Protein AF-A0A0K6H2Y8-F1 (afdb_monomer)

Foldseek 3Di:
DDDDDDDDDDDDDDDDDDDDPVVVCVVVVVVVPPDDDDDPPDPPVDDVVLLVVLLVLLVVVQVVHKAALVVSLVSVVVVVSPPSPDSVSSVVSLVVCDVPLQWHADPVRIIHHDCVSVVVVCQQDLVRLLVLLLVVLVCVQVDDVVVCVVVVVVNVNSLVNLVPDPDPSSVVSVVDDDDDPDDDDDAPDDPPVVVVVLVVQQVVQHWDWDQDDPDDPRGTDIAIWGFNDWDFDDDPDRDIDTDTDHDD

Secondary structure (DSSP, 8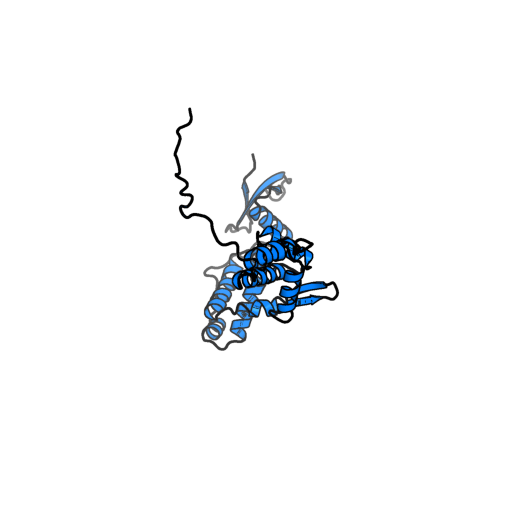-state):
--------------------HHHHHHHHHHTT--S------------HHHHHHHHHHHHHHHHTS-EEHHHHHHHHHTTT-TTTT-HHHHHHHHHHHTTSTTEEE-TTSEEEE-HHHHHHTT---HHHHHHHHHHHHHHHHHS-HHHHGGGHHHHHHHHHHHHH--SHHHHHHHHPPP--SS-PPPPP---HHHHHHHHHHHHHT-EEEEEE-SSTTSPPEEEEEEEEEEEE---SS--EEEEEEE--

Sequence (248 aa):
MQTLVRTRVCTPLYPPSLQSKRLRRIINAEQKQGRGEGIPTNNQKGSSKEGAIRLLLHLQALYQGPKTISQLMESLDGQGTVSSKVRRSVQRDMAALEGYFGVYRDDNNVWHIDRSDFDKLFDIEDSVALALLVAEKQLAHITPSHILDPLDGLFKRAKAKLNNSDTAAANWSKRVRVAPASHHLKPPKIDKRIYKRLINAALNQEAIKVSYHSHQGDPAQQLTVTALSIFYRISRIRRASIFCSMLR

Mean predicted aligned error: 16.76 Å

Solvent-accessible surface area (backbone atoms only — not comparable to full-atom values): 15603 Å² total; per-residue (Å²): 135,88,83,86,81,87,77,83,80,86,77,85,91,81,86,92,86,79,89,55,78,66,60,60,51,53,58,56,55,64,66,71,74,76,79,85,79,75,82,81,77,74,82,68,73,67,53,71,64,58,55,51,51,51,54,51,51,50,53,57,53,30,72,78,39,70,40,37,70,69,57,50,45,55,62,37,61,78,68,70,51,90,77,58,87,43,69,69,56,56,51,52,51,50,63,69,38,48,80,42,63,41,25,44,73,48,95,85,61,34,36,40,52,42,61,74,50,39,49,59,76,65,69,66,57,63,70,52,22,44,51,46,56,53,45,52,63,54,44,66,74,78,46,65,66,80,77,47,57,82,48,46,67,59,49,53,48,26,50,51,52,40,70,76,40,92,43,74,50,31,55,44,60,75,73,54,79,92,71,77,97,61,89,77,77,80,76,74,94,66,61,67,69,59,53,52,51,50,51,50,28,22,76,69,62,34,74,44,82,43,76,46,55,90,48,97,88,50,77,68,44,81,45,65,31,31,37,62,51,78,52,79,58,95,52,103,59,90,48,80,49,74,48,58,56,71,74,126

Nearest PDB structures (foldseek):
  7tb6-assembly1_A-2  TM=2.886E-01  e=7.862E-04  Stenotrophomonas maltophilia
  2zj5-assembly1_A  TM=4.224E-01  e=1.396E-01  Pyrococcus furiosus
  2zj2-assembly1_A  TM=4.229E-01  e=1.762E-01  Pyrococcus furiosus
  5x12-assembly1_A-2  TM=3.487E-01  e=2.223E-01  Bacillus spizizenii str. W23
  5x13-assembly1_A  TM=3.666E-01  e=4.470E-01  Bacillus spizizenii str. W23

pLDDT: mean 72.05, std 19.21, range [27.59, 92.12]

Organism: NCBI:txid1381080

Structure (mmCIF, N/CA/C/O backbone):
data_AF-A0A0K6H2Y8-F1
#
_entry.id   AF-A0A0K6H2Y8-F1
#
loop_
_atom_site.group_PDB
_atom_site.id
_atom_site.type_symbol
_atom_site.label_atom_id
_atom_site.label_alt_id
_atom_site.label_comp_id
_atom_site.label_asym_id
_atom_site.label_entity_id
_atom_site.label_seq_id
_atom_site.pdbx_PDB_ins_code
_atom_site.Cartn_x
_atom_site.Cartn_y
_atom_site.Cartn_z
_atom_site.occupancy
_atom_site.B_iso_or_equiv
_atom_site.auth_seq_id
_atom_site.auth_comp_id
_atom_site.auth_asym_id
_atom_site.auth_atom_id
_atom_site.pdbx_PDB_model_num
ATOM 1 N N . MET A 1 1 ? 64.938 -11.925 18.297 1.00 40.16 1 MET A N 1
ATOM 2 C CA . MET A 1 1 ? 65.818 -12.904 17.624 1.00 40.16 1 MET A CA 1
ATOM 3 C C . MET A 1 1 ? 65.000 -13.626 16.569 1.00 40.16 1 MET A C 1
ATOM 5 O O . MET A 1 1 ? 63.944 -14.147 16.892 1.00 40.16 1 MET A O 1
ATOM 9 N N . GLN A 1 2 ? 65.434 -13.528 15.314 1.00 34.31 2 GLN A N 1
ATOM 10 C CA . GLN A 1 2 ? 64.777 -14.078 14.128 1.00 34.31 2 GLN A CA 1
ATOM 11 C C . GLN A 1 2 ? 64.977 -15.597 14.070 1.00 34.31 2 GLN A C 1
ATOM 13 O O . GLN A 1 2 ? 66.095 -16.067 14.271 1.00 34.31 2 GLN A O 1
ATOM 18 N N . THR A 1 3 ? 63.929 -16.351 13.740 1.00 33.97 3 THR A N 1
ATOM 19 C CA . THR A 1 3 ? 64.055 -17.770 13.391 1.00 33.97 3 THR A CA 1
ATOM 20 C C . THR A 1 3 ? 63.800 -17.928 11.897 1.00 33.97 3 THR A C 1
ATOM 22 O O . THR A 1 3 ? 62.704 -17.694 11.395 1.00 33.97 3 THR A O 1
ATOM 25 N N . LEU A 1 4 ? 64.887 -18.260 11.202 1.00 33.88 4 LEU A N 1
ATOM 26 C CA . LEU A 1 4 ? 65.010 -18.530 9.775 1.00 33.88 4 LEU A CA 1
ATOM 27 C C . LEU A 1 4 ? 64.155 -19.740 9.361 1.00 33.88 4 LEU A C 1
ATOM 29 O O . LEU A 1 4 ? 64.342 -20.829 9.900 1.00 33.88 4 LEU A O 1
ATOM 33 N N . VAL A 1 5 ? 63.341 -19.600 8.312 1.00 32.34 5 VAL A N 1
ATOM 34 C CA . VAL A 1 5 ? 62.891 -20.743 7.502 1.00 32.34 5 VAL A CA 1
ATOM 35 C C . VAL A 1 5 ? 63.439 -20.563 6.090 1.00 32.34 5 VAL A C 1
ATOM 37 O O . VAL A 1 5 ? 63.029 -19.686 5.335 1.00 32.34 5 VAL A O 1
ATOM 40 N N . ARG A 1 6 ? 64.440 -21.390 5.777 1.00 32.62 6 ARG A N 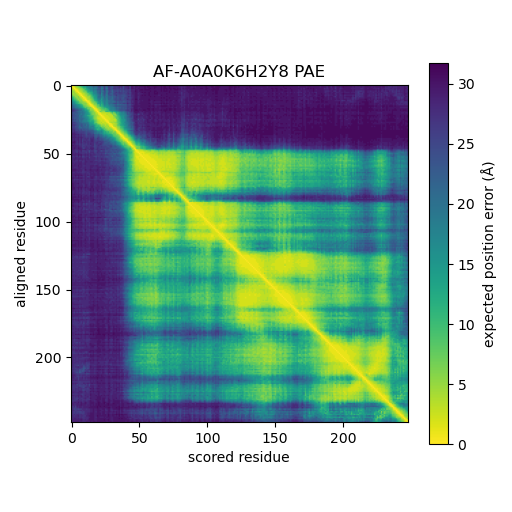1
ATOM 41 C CA . ARG A 1 6 ? 65.110 -21.526 4.478 1.00 32.62 6 ARG A CA 1
ATOM 42 C C . ARG A 1 6 ? 64.139 -22.124 3.458 1.00 32.62 6 ARG A C 1
ATOM 44 O O . ARG A 1 6 ? 63.865 -23.320 3.509 1.00 32.62 6 ARG A O 1
ATOM 51 N N . THR A 1 7 ? 63.710 -21.344 2.475 1.00 32.34 7 THR A N 1
ATOM 52 C CA . THR A 1 7 ? 63.206 -21.882 1.207 1.00 32.34 7 THR A CA 1
ATOM 53 C C . THR A 1 7 ? 64.387 -22.090 0.259 1.00 32.34 7 THR A C 1
ATOM 55 O O . THR A 1 7 ? 65.107 -21.157 -0.093 1.00 32.34 7 THR A O 1
ATOM 58 N N . ARG A 1 8 ? 64.641 -23.349 -0.120 1.00 29.83 8 ARG A N 1
ATOM 59 C CA . ARG A 1 8 ? 65.606 -23.680 -1.175 1.00 29.83 8 ARG A CA 1
ATOM 60 C C . ARG A 1 8 ? 65.012 -23.242 -2.509 1.00 29.83 8 ARG A C 1
ATOM 62 O O . ARG A 1 8 ? 64.050 -23.834 -2.984 1.00 29.83 8 ARG A O 1
ATOM 69 N N . VAL A 1 9 ? 65.602 -22.214 -3.103 1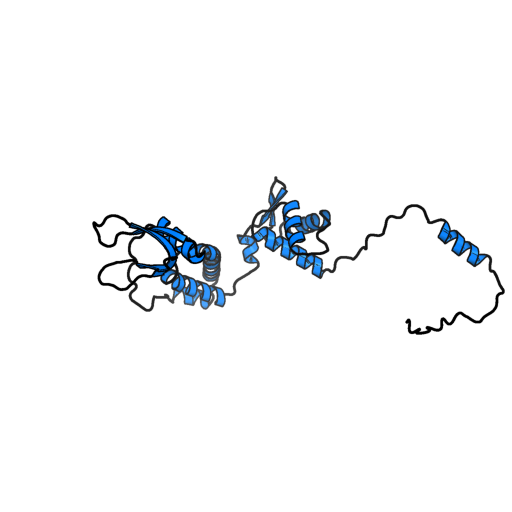.00 33.34 9 VAL A N 1
ATOM 70 C CA . VAL A 1 9 ? 65.418 -21.896 -4.517 1.00 33.34 9 VAL A CA 1
ATOM 71 C C . VAL A 1 9 ? 66.208 -22.935 -5.309 1.00 33.34 9 VAL A C 1
ATOM 73 O O . VAL A 1 9 ? 67.434 -22.967 -5.247 1.00 33.34 9 VAL A O 1
ATOM 76 N N . CYS A 1 10 ? 65.510 -23.815 -6.020 1.00 27.59 10 CYS A N 1
ATOM 77 C CA . CYS A 1 10 ? 66.122 -24.632 -7.059 1.00 27.59 10 CYS A CA 1
ATOM 78 C C . CYS A 1 10 ? 66.230 -23.778 -8.326 1.00 27.59 10 CYS A C 1
ATOM 80 O O . CYS A 1 10 ? 65.245 -23.587 -9.035 1.00 27.59 10 CYS A O 1
ATOM 82 N N . THR A 1 11 ? 67.419 -23.248 -8.599 1.00 37.72 11 THR A N 1
ATOM 83 C CA . THR A 1 11 ? 67.808 -22.744 -9.924 1.00 37.72 11 THR A CA 1
ATOM 84 C C . THR A 1 11 ? 68.576 -23.823 -10.704 1.00 37.72 11 THR A C 1
ATOM 86 O O . THR A 1 11 ? 69.076 -24.779 -10.109 1.00 37.72 11 THR A O 1
ATOM 89 N N . PRO A 1 12 ? 68.583 -23.739 -12.046 1.00 37.72 12 PRO A N 1
ATOM 90 C CA . PRO A 1 12 ? 68.568 -24.897 -12.934 1.00 37.72 12 PRO A CA 1
ATOM 91 C C . PRO A 1 12 ? 69.970 -25.393 -13.305 1.00 37.72 12 PRO A C 1
ATOM 93 O O . PRO A 1 12 ? 70.931 -24.629 -13.347 1.00 37.72 12 PRO A O 1
ATOM 96 N N . LEU A 1 13 ? 70.056 -26.675 -13.659 1.00 36.91 13 LEU A N 1
ATOM 97 C CA . LEU A 1 13 ? 71.243 -27.308 -14.231 1.00 36.91 13 LEU A CA 1
ATOM 98 C C . LEU A 1 13 ? 70.971 -27.672 -15.699 1.00 36.91 13 LEU A C 1
ATOM 100 O O . LEU A 1 13 ? 70.379 -28.712 -15.964 1.00 36.91 13 LEU A O 1
ATOM 104 N N . TYR A 1 14 ? 71.409 -26.830 -16.643 1.00 33.06 14 TYR A N 1
ATOM 105 C CA . TYR A 1 14 ? 71.989 -27.277 -17.924 1.00 33.06 14 TYR A CA 1
ATOM 106 C C . TYR A 1 14 ? 72.789 -26.135 -18.606 1.00 33.06 14 TYR A C 1
ATOM 108 O O . TYR A 1 14 ? 72.451 -24.965 -18.404 1.00 33.06 14 TYR A O 1
ATOM 116 N N . PRO A 1 15 ? 73.870 -26.439 -19.360 1.00 35.62 15 PRO A N 1
ATOM 117 C CA . PRO A 1 15 ? 74.901 -25.501 -19.791 1.00 35.62 15 PRO A CA 1
ATOM 118 C C . PRO A 1 15 ? 74.569 -24.769 -21.110 1.00 35.62 15 PRO A C 1
ATOM 120 O O . PRO A 1 15 ? 73.593 -25.096 -21.789 1.00 35.62 15 PRO A O 1
ATOM 123 N N . PRO A 1 16 ? 75.378 -23.759 -21.494 1.00 47.00 16 PRO A N 1
ATOM 124 C CA . PRO A 1 16 ? 75.062 -22.835 -22.570 1.00 47.00 16 PRO A CA 1
ATOM 125 C C . PRO A 1 16 ? 75.703 -23.278 -23.889 1.00 47.00 16 PRO A C 1
ATOM 127 O O . PRO A 1 16 ? 76.922 -23.335 -23.997 1.00 47.00 16 PRO A O 1
ATOM 130 N N . SER A 1 17 ? 74.911 -23.524 -24.932 1.00 46.16 17 SER A N 1
ATOM 131 C CA . SER A 1 17 ? 75.350 -23.292 -26.319 1.00 46.16 17 SER A CA 1
ATOM 132 C C . SER A 1 17 ? 74.216 -23.513 -27.317 1.00 46.16 17 SER A C 1
ATOM 134 O O . SER A 1 17 ? 73.768 -24.628 -27.530 1.00 46.16 17 SER A O 1
ATOM 136 N N . LEU A 1 18 ? 73.766 -22.407 -27.918 1.00 37.59 18 LEU A N 1
ATOM 137 C CA . LEU A 1 18 ? 73.370 -22.219 -29.325 1.00 37.59 18 LEU A CA 1
ATOM 138 C C . LEU A 1 18 ? 72.410 -21.031 -29.399 1.00 37.59 18 LEU A C 1
ATOM 140 O O . LEU A 1 18 ? 71.186 -21.143 -29.402 1.00 37.59 18 LEU A O 1
ATOM 144 N N . GLN A 1 19 ? 73.018 -19.843 -29.440 1.00 50.62 19 GLN A N 1
ATOM 145 C CA . GLN A 1 19 ? 72.337 -18.590 -29.729 1.00 50.62 19 GLN A CA 1
ATOM 146 C C . GLN A 1 19 ? 71.792 -18.627 -31.161 1.00 50.62 19 GLN A C 1
ATOM 148 O O . GLN A 1 19 ? 72.497 -18.306 -32.118 1.00 50.62 19 GLN A O 1
ATOM 153 N N . SER A 1 20 ? 70.520 -18.979 -31.329 1.00 47.16 20 SER A N 1
ATOM 154 C CA . SER A 1 20 ? 69.848 -18.740 -32.601 1.00 47.16 20 SER A CA 1
ATOM 155 C C . SER A 1 20 ? 69.495 -17.250 -32.707 1.00 47.16 20 SER A C 1
ATOM 157 O O . SER A 1 20 ? 68.858 -16.662 -31.830 1.00 47.16 20 SER A O 1
ATOM 159 N N . LYS A 1 21 ? 69.878 -16.619 -33.826 1.00 51.25 21 LYS A N 1
ATOM 160 C CA . LYS A 1 21 ? 69.519 -15.232 -34.206 1.00 51.25 21 LYS A CA 1
ATOM 161 C C . LYS A 1 21 ? 67.998 -14.964 -34.180 1.00 51.25 21 LYS A C 1
ATOM 163 O O . LYS A 1 21 ? 67.574 -13.813 -34.251 1.00 51.25 21 LYS A O 1
ATOM 168 N N . ARG A 1 22 ? 67.184 -16.018 -34.054 1.00 43.75 22 ARG A N 1
ATOM 169 C CA . ARG A 1 22 ? 65.721 -15.999 -33.978 1.00 43.75 22 ARG A CA 1
ATOM 170 C C . ARG A 1 22 ? 65.204 -15.487 -32.625 1.00 43.75 22 ARG A C 1
ATOM 172 O O . ARG A 1 22 ? 64.253 -14.718 -32.622 1.0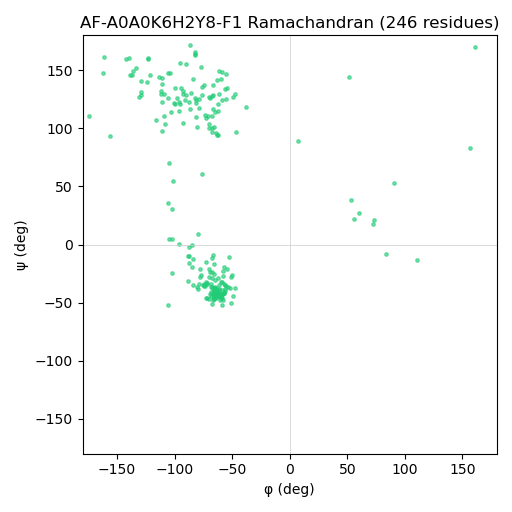0 43.75 22 ARG A O 1
ATOM 179 N N . LEU A 1 23 ? 65.876 -15.793 -31.509 1.00 45.91 23 LEU A N 1
ATOM 180 C CA . LEU A 1 23 ? 65.465 -15.339 -30.168 1.00 45.91 23 LEU A CA 1
ATOM 181 C C . LEU A 1 23 ? 65.754 -13.850 -29.910 1.00 45.91 23 LEU A C 1
ATOM 183 O O . LEU A 1 23 ? 64.948 -13.168 -29.285 1.00 45.91 23 LEU A O 1
ATOM 187 N N . ARG A 1 24 ? 66.842 -13.297 -30.469 1.00 47.75 24 ARG A N 1
ATOM 188 C CA . ARG A 1 24 ? 67.136 -11.851 -30.359 1.00 47.75 24 ARG A CA 1
ATOM 189 C C . ARG A 1 24 ? 66.128 -10.981 -31.116 1.00 47.75 24 ARG A C 1
ATOM 191 O O . ARG A 1 24 ? 65.891 -9.849 -30.716 1.00 47.75 24 ARG A O 1
ATOM 198 N N . ARG A 1 25 ? 65.519 -11.496 -32.192 1.00 51.56 25 ARG A N 1
ATOM 199 C CA . ARG A 1 25 ? 64.445 -10.786 -32.909 1.00 51.56 25 ARG A CA 1
ATOM 200 C C . ARG A 1 25 ? 63.142 -10.757 -32.117 1.00 51.56 25 ARG A C 1
ATOM 202 O O . ARG A 1 25 ? 62.451 -9.755 -32.197 1.00 51.56 25 ARG A O 1
ATOM 209 N N . ILE A 1 26 ? 62.845 -11.802 -31.344 1.00 52.34 26 ILE A N 1
ATOM 210 C CA . ILE A 1 26 ? 61.638 -11.868 -30.508 1.00 52.34 26 ILE A CA 1
ATOM 211 C C . ILE A 1 26 ? 61.759 -10.878 -29.338 1.00 52.34 26 ILE A C 1
ATOM 213 O O . ILE A 1 26 ? 60.893 -10.029 -29.176 1.00 52.34 26 ILE A O 1
ATOM 217 N N . ILE A 1 27 ? 62.903 -10.858 -28.644 1.00 44.69 27 ILE A N 1
ATOM 218 C CA . ILE A 1 27 ? 63.150 -9.926 -27.525 1.00 44.69 27 ILE A CA 1
ATOM 219 C C . ILE A 1 27 ? 63.215 -8.458 -28.001 1.00 44.69 27 ILE A C 1
ATOM 221 O O . ILE A 1 27 ? 62.688 -7.559 -27.347 1.00 44.69 27 ILE A O 1
ATOM 225 N N . ASN A 1 28 ? 63.814 -8.189 -29.169 1.00 44.53 28 ASN A N 1
ATOM 226 C CA . ASN A 1 28 ? 63.880 -6.828 -29.719 1.00 44.53 28 ASN A CA 1
ATOM 227 C C . ASN A 1 28 ? 62.565 -6.368 -30.378 1.00 44.53 28 ASN A C 1
ATOM 229 O O . ASN A 1 28 ? 62.360 -5.162 -30.520 1.00 44.53 28 ASN A O 1
ATOM 233 N N . ALA A 1 29 ? 61.684 -7.294 -30.780 1.00 47.19 29 ALA A N 1
ATOM 234 C CA . ALA A 1 29 ? 60.326 -6.970 -31.217 1.00 47.19 29 ALA A CA 1
ATOM 235 C C . ALA A 1 29 ? 59.430 -6.615 -30.019 1.00 47.19 29 ALA A C 1
ATOM 237 O O . ALA A 1 29 ? 58.651 -5.672 -30.114 1.00 47.19 29 ALA A O 1
ATOM 238 N N . GLU A 1 30 ? 59.616 -7.273 -28.869 1.00 39.75 30 GLU A N 1
ATOM 239 C CA . GLU A 1 30 ? 58.884 -6.961 -27.631 1.00 39.75 30 GLU A CA 1
ATOM 240 C C . GLU A 1 30 ? 59.284 -5.609 -27.006 1.00 39.75 30 GLU A C 1
ATOM 242 O O . GLU A 1 30 ? 58.459 -4.946 -26.386 1.00 39.75 30 GLU A O 1
ATOM 247 N N . GLN A 1 31 ? 60.514 -5.128 -27.218 1.00 42.69 31 GLN A N 1
ATOM 248 C CA . GLN A 1 31 ? 60.990 -3.848 -26.659 1.00 42.69 31 GLN A CA 1
ATOM 249 C C . GLN A 1 31 ? 60.613 -2.602 -27.490 1.00 42.69 31 GLN A C 1
ATOM 251 O O . GLN A 1 31 ? 60.745 -1.480 -27.003 1.00 42.69 31 GLN A O 1
ATOM 256 N N . LYS A 1 32 ? 60.125 -2.754 -28.733 1.00 43.38 32 LYS A N 1
ATOM 257 C CA . LYS A 1 32 ? 59.715 -1.617 -29.590 1.00 43.38 32 LYS A CA 1
ATOM 258 C C . LYS A 1 32 ? 58.216 -1.302 -29.561 1.00 43.38 32 LYS A C 1
ATOM 260 O O . LYS A 1 32 ? 57.800 -0.332 -30.188 1.00 43.38 32 LYS A O 1
ATOM 265 N N . GLN A 1 33 ? 57.436 -2.050 -28.783 1.00 39.94 33 GLN A N 1
ATOM 266 C CA . GLN A 1 33 ? 56.008 -1.808 -28.552 1.00 39.94 33 GLN A CA 1
ATOM 267 C C . GLN A 1 33 ? 55.754 -1.154 -27.181 1.00 39.94 33 GLN A C 1
ATOM 269 O O . GLN A 1 33 ? 54.727 -1.351 -26.548 1.00 39.94 33 GLN A O 1
ATOM 274 N N . GLY A 1 34 ? 56.717 -0.358 -26.706 1.00 39.34 34 GLY A N 1
ATOM 275 C CA . GLY A 1 34 ? 56.604 0.490 -25.523 1.00 39.34 34 GLY A CA 1
ATOM 276 C C . GLY A 1 34 ? 56.442 1.960 -25.904 1.00 39.34 34 GLY A C 1
ATOM 277 O O . GLY A 1 34 ? 57.363 2.751 -25.705 1.00 39.34 34 GLY A O 1
ATOM 278 N N . ARG A 1 35 ? 55.292 2.347 -26.470 1.00 34.81 35 ARG A N 1
ATOM 279 C CA . ARG A 1 35 ? 54.863 3.756 -26.474 1.00 34.81 35 ARG A CA 1
ATOM 280 C C . ARG A 1 35 ? 53.345 3.880 -26.628 1.00 34.81 35 ARG A C 1
ATOM 282 O O . ARG A 1 35 ? 52.828 3.939 -27.734 1.00 34.81 35 ARG A O 1
ATOM 289 N N . GLY A 1 36 ? 52.671 3.968 -25.481 1.00 40.78 36 GLY A N 1
ATOM 290 C CA . GLY A 1 36 ? 51.330 4.542 -25.365 1.00 40.78 36 GLY A CA 1
ATOM 291 C C . GLY A 1 36 ? 50.152 3.585 -25.532 1.00 40.78 36 GLY A C 1
ATOM 292 O O . GLY A 1 36 ? 49.247 3.897 -26.295 1.00 40.78 36 GLY A O 1
ATOM 293 N N . GLU A 1 37 ? 50.103 2.480 -24.787 1.00 34.38 37 GLU A N 1
ATOM 294 C CA . GLU A 1 37 ? 48.827 1.806 -24.524 1.00 34.38 37 GLU A CA 1
ATOM 295 C C . GLU A 1 37 ? 48.378 2.143 -23.104 1.00 34.38 37 GLU A C 1
ATOM 297 O O . GLU A 1 37 ? 49.048 1.832 -22.117 1.00 34.38 37 GLU A O 1
ATOM 302 N N . GLY A 1 38 ? 47.262 2.870 -23.016 1.00 33.81 38 GLY A N 1
ATOM 303 C CA . GLY A 1 38 ? 46.569 3.105 -21.762 1.00 33.81 38 GLY A CA 1
ATOM 304 C C . GLY A 1 38 ? 46.235 1.777 -21.092 1.00 33.81 38 GLY A C 1
ATOM 305 O O . GLY A 1 38 ? 45.971 0.781 -21.760 1.00 33.81 38 GLY A O 1
ATOM 306 N N . ILE A 1 39 ? 46.261 1.789 -19.761 1.00 32.59 39 ILE A N 1
ATOM 307 C CA . ILE A 1 39 ? 45.821 0.695 -18.893 1.00 32.59 39 ILE A CA 1
ATOM 308 C C . ILE A 1 39 ? 44.571 0.053 -19.515 1.00 32.59 39 ILE A C 1
ATOM 310 O O . ILE A 1 39 ? 43.566 0.760 -19.656 1.00 32.59 39 ILE A O 1
ATOM 314 N N . PRO A 1 40 ? 44.578 -1.242 -19.885 1.00 32.34 40 PRO A N 1
ATOM 315 C CA . PRO A 1 40 ? 43.346 -1.902 -20.256 1.00 32.34 40 PRO A CA 1
ATOM 316 C C . PRO A 1 40 ? 42.533 -1.981 -18.969 1.00 32.34 40 PRO A C 1
ATOM 318 O O . PRO A 1 40 ? 42.790 -2.802 -18.087 1.00 32.34 40 PRO A O 1
ATOM 321 N N . THR A 1 41 ? 41.580 -1.065 -18.818 1.00 38.38 41 THR A N 1
ATOM 322 C CA . THR A 1 41 ? 40.545 -1.172 -17.806 1.00 38.38 41 THR A CA 1
ATOM 323 C C . THR A 1 41 ? 39.752 -2.417 -18.150 1.00 38.38 41 THR A C 1
ATOM 325 O O . THR A 1 41 ? 38.896 -2.419 -19.026 1.00 38.38 41 THR A O 1
ATOM 328 N N . ASN A 1 42 ? 40.162 -3.507 -17.504 1.00 41.22 42 ASN A N 1
ATOM 329 C CA . ASN A 1 42 ? 39.405 -4.700 -17.194 1.00 41.22 42 ASN A CA 1
ATOM 330 C C . ASN A 1 42 ? 38.015 -4.701 -17.845 1.00 41.22 42 ASN A C 1
ATOM 332 O O . ASN A 1 42 ? 37.040 -4.228 -17.260 1.00 41.22 42 ASN A O 1
ATOM 336 N N . ASN A 1 43 ? 37.936 -5.225 -19.069 1.00 45.94 43 ASN A N 1
ATOM 337 C CA . ASN A 1 43 ? 36.672 -5.502 -19.735 1.00 45.94 43 ASN A CA 1
ATOM 338 C C . ASN A 1 43 ? 36.091 -6.777 -19.104 1.00 45.94 43 ASN A C 1
ATOM 340 O O . ASN A 1 43 ? 35.929 -7.811 -19.751 1.00 45.94 43 ASN A O 1
ATOM 344 N N . GLN A 1 44 ? 35.833 -6.717 -17.794 1.00 50.78 44 GLN A N 1
ATOM 345 C CA . GLN A 1 44 ? 34.901 -7.605 -17.132 1.00 50.78 44 GLN A CA 1
ATOM 346 C C . GLN A 1 44 ? 33.561 -7.310 -17.785 1.00 50.78 44 GLN A C 1
ATOM 348 O O . GLN A 1 44 ? 32.871 -6.351 -17.448 1.00 50.78 44 GLN A O 1
ATOM 353 N N . LYS A 1 45 ? 33.247 -8.116 -18.798 1.00 49.31 45 LYS A N 1
ATOM 354 C CA . LYS A 1 45 ? 31.911 -8.311 -19.339 1.00 49.31 45 LYS A CA 1
ATOM 355 C C . LYS A 1 45 ? 31.016 -8.518 -18.119 1.00 49.31 45 LYS A C 1
ATOM 357 O O . LYS A 1 45 ? 31.051 -9.598 -17.533 1.00 49.31 45 LYS A O 1
ATOM 362 N N . GLY A 1 46 ? 30.367 -7.437 -17.670 1.00 52.72 46 GLY A N 1
ATOM 363 C CA . GLY A 1 46 ? 29.666 -7.390 -16.391 1.00 52.72 46 GLY A CA 1
ATOM 364 C C . GLY A 1 46 ? 28.803 -8.629 -16.277 1.00 52.72 46 GLY A C 1
ATOM 365 O O . GLY A 1 46 ? 28.121 -8.987 -17.244 1.00 52.72 46 GLY A O 1
ATOM 366 N N . SER A 1 47 ? 28.921 -9.337 -15.156 1.00 61.12 47 SER A N 1
ATOM 367 C CA . SER A 1 47 ? 28.175 -10.571 -14.950 1.00 61.12 47 SER A CA 1
ATOM 368 C C . SER A 1 47 ? 26.716 -10.278 -15.287 1.00 61.12 47 SER A C 1
ATOM 370 O O . SER A 1 47 ? 26.159 -9.303 -14.788 1.00 61.12 47 SER A O 1
ATOM 372 N N . SER A 1 48 ? 26.085 -11.061 -16.171 1.00 71.88 48 SER A N 1
ATOM 373 C CA . SER A 1 48 ? 24.694 -10.806 -16.597 1.00 71.88 48 SER A CA 1
ATOM 374 C C . SER A 1 48 ? 23.752 -10.620 -15.396 1.00 71.88 48 SER A C 1
ATOM 376 O O . SER A 1 48 ? 22.793 -9.854 -15.468 1.00 71.88 48 SER A O 1
ATOM 378 N N . LYS A 1 49 ? 24.100 -11.248 -14.266 1.00 79.56 49 LYS A N 1
ATOM 379 C CA . LYS A 1 49 ? 23.453 -11.108 -12.960 1.00 79.56 49 LYS A CA 1
ATOM 380 C C . LYS A 1 49 ? 23.575 -9.692 -12.381 1.00 79.56 49 LYS A C 1
ATOM 382 O O . LYS A 1 49 ? 22.581 -9.140 -11.934 1.00 79.56 49 LYS A O 1
ATOM 387 N N . GLU A 1 50 ? 24.757 -9.080 -12.427 1.00 79.81 50 GLU A N 1
ATOM 388 C CA . GLU A 1 50 ? 24.998 -7.707 -11.950 1.00 79.81 50 GLU A CA 1
ATOM 389 C C . GLU A 1 50 ? 24.237 -6.676 -12.787 1.00 79.81 50 GLU A C 1
ATOM 391 O O . GLU A 1 50 ? 23.681 -5.728 -12.238 1.00 79.81 50 GLU A O 1
ATOM 396 N N . GLY A 1 51 ? 24.157 -6.884 -14.107 1.00 83.25 51 GLY A N 1
ATOM 397 C CA . GLY A 1 51 ? 23.345 -6.045 -14.991 1.00 83.25 51 GLY A CA 1
ATOM 398 C C . GLY A 1 51 ? 21.854 -6.114 -14.649 1.00 83.25 51 GLY A C 1
ATOM 399 O O . GLY A 1 51 ? 21.199 -5.081 -14.544 1.00 83.25 51 GLY A O 1
ATOM 400 N N . ALA A 1 52 ? 21.330 -7.320 -14.405 1.00 84.25 52 ALA A N 1
ATOM 401 C CA . ALA A 1 52 ? 19.937 -7.516 -14.005 1.00 84.25 52 ALA A CA 1
ATOM 402 C C . ALA A 1 52 ? 19.627 -6.899 -12.630 1.00 84.25 52 ALA A C 1
ATOM 404 O O . ALA A 1 52 ? 18.617 -6.214 -12.481 1.00 84.25 52 ALA A O 1
ATOM 405 N N . ILE A 1 53 ? 20.516 -7.081 -11.647 1.00 85.88 53 ILE A N 1
ATOM 406 C CA . ILE A 1 53 ? 20.388 -6.450 -10.324 1.00 85.88 53 ILE A CA 1
ATOM 407 C C . ILE A 1 53 ? 20.346 -4.932 -10.482 1.00 85.88 53 ILE A C 1
ATOM 409 O O . ILE A 1 53 ? 19.465 -4.279 -9.933 1.00 85.88 53 ILE A O 1
ATOM 413 N N . ARG A 1 54 ? 21.242 -4.369 -11.296 1.00 86.44 54 ARG A N 1
ATOM 414 C CA . ARG A 1 54 ? 21.280 -2.931 -11.549 1.00 86.44 54 ARG A CA 1
ATOM 415 C C . ARG A 1 54 ? 19.975 -2.429 -12.172 1.00 86.44 54 ARG A C 1
ATOM 417 O O . ARG A 1 54 ? 19.449 -1.421 -11.716 1.00 86.44 54 ARG A O 1
ATOM 424 N N . LEU A 1 55 ? 19.414 -3.125 -13.161 1.00 87.69 55 LEU A N 1
ATOM 425 C CA . LEU A 1 55 ? 18.110 -2.775 -13.747 1.00 87.69 55 LEU A CA 1
ATOM 426 C C . LEU A 1 55 ? 16.981 -2.795 -12.705 1.00 87.69 55 LEU A C 1
ATOM 428 O O . LEU A 1 55 ? 16.185 -1.859 -12.648 1.00 87.69 55 LEU A O 1
ATOM 432 N N . LEU A 1 56 ? 16.948 -3.815 -11.844 1.00 87.44 56 LEU A N 1
ATOM 433 C CA . LEU A 1 56 ? 15.949 -3.927 -10.780 1.00 87.44 56 LEU A CA 1
ATOM 434 C C . LEU A 1 56 ? 16.067 -2.786 -9.758 1.00 87.44 56 LEU A C 1
ATOM 436 O O . LEU A 1 56 ? 15.0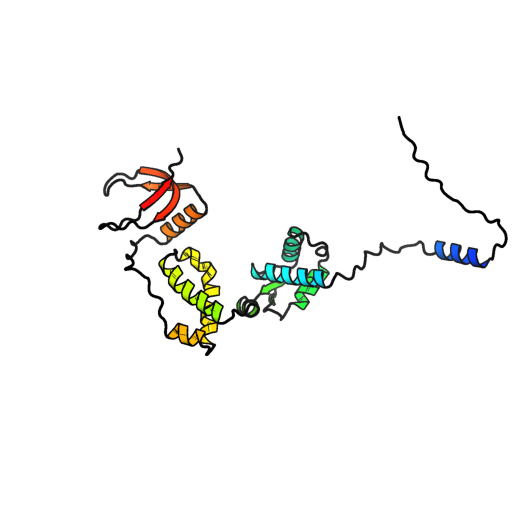53 -2.221 -9.351 1.00 87.44 56 LEU A O 1
ATOM 440 N N . LEU A 1 57 ? 17.292 -2.390 -9.402 1.00 88.44 57 LEU A N 1
ATOM 441 C CA . LEU A 1 57 ? 17.534 -1.249 -8.517 1.00 88.44 57 LEU A CA 1
ATOM 442 C C . LEU A 1 57 ? 17.058 0.073 -9.129 1.00 88.44 57 LEU A C 1
ATOM 444 O O . LEU A 1 57 ? 16.474 0.896 -8.425 1.00 88.44 57 LEU A O 1
ATOM 448 N N . HIS A 1 58 ? 17.246 0.276 -10.435 1.00 88.56 58 HIS A N 1
ATOM 449 C CA . HIS A 1 58 ? 16.704 1.458 -11.102 1.00 88.56 58 HIS A CA 1
ATOM 450 C C . HIS A 1 58 ? 15.174 1.476 -11.087 1.00 88.56 58 HIS A C 1
ATOM 452 O O . HIS A 1 58 ? 14.590 2.512 -10.778 1.00 88.56 58 HIS A O 1
ATOM 458 N N . LEU A 1 59 ? 14.522 0.341 -11.363 1.00 88.75 59 LEU A N 1
ATOM 459 C CA . LEU A 1 59 ? 13.062 0.233 -11.280 1.00 88.75 59 LEU A CA 1
ATOM 460 C C . LEU A 1 59 ? 12.559 0.545 -9.864 1.00 88.75 59 LEU A C 1
ATOM 462 O O . LEU A 1 59 ? 11.626 1.329 -9.701 1.00 88.75 59 LEU A O 1
ATOM 466 N N . GLN A 1 60 ? 13.221 0.018 -8.829 1.00 86.75 60 GLN A N 1
ATOM 467 C CA . GLN A 1 60 ? 12.897 0.340 -7.437 1.00 86.75 60 GLN A CA 1
ATOM 468 C C . GLN A 1 60 ? 13.079 1.837 -7.134 1.00 86.75 60 GLN A C 1
ATOM 470 O O . GLN A 1 60 ? 12.241 2.441 -6.461 1.00 86.75 60 GLN A O 1
ATOM 475 N N . ALA A 1 61 ? 14.156 2.450 -7.630 1.00 88.19 61 ALA A N 1
ATOM 476 C CA . ALA A 1 61 ? 14.426 3.869 -7.434 1.00 88.19 61 ALA A CA 1
ATOM 477 C C . ALA A 1 61 ? 13.391 4.764 -8.138 1.00 88.19 61 ALA A C 1
ATOM 479 O O . ALA A 1 61 ? 13.005 5.782 -7.564 1.00 88.19 61 ALA A O 1
ATOM 480 N N . LEU A 1 62 ? 12.931 4.379 -9.333 1.00 89.12 62 LEU A N 1
ATOM 481 C CA . LEU A 1 62 ? 11.890 5.084 -10.089 1.00 89.12 62 LEU A CA 1
ATOM 482 C C . LEU A 1 62 ? 10.498 4.909 -9.473 1.00 89.12 62 LEU A C 1
ATOM 484 O O . LEU A 1 62 ? 9.691 5.836 -9.498 1.00 89.12 62 LEU A O 1
ATOM 488 N N . TYR A 1 63 ? 10.221 3.762 -8.848 1.00 85.31 63 TYR A N 1
ATOM 489 C CA . TYR A 1 63 ? 8.957 3.542 -8.139 1.00 85.31 63 TYR A CA 1
ATOM 490 C C . TYR A 1 63 ? 8.753 4.533 -6.975 1.00 85.31 63 TYR A C 1
ATOM 492 O O . TYR A 1 63 ? 7.639 5.006 -6.722 1.00 85.31 63 TYR A O 1
ATOM 500 N N . GLN A 1 64 ? 9.842 4.907 -6.294 1.00 85.00 64 GLN A N 1
ATOM 501 C CA . GLN A 1 64 ? 9.822 5.893 -5.206 1.00 85.00 64 GLN A CA 1
ATOM 502 C C . GLN A 1 64 ? 9.531 7.321 -5.697 1.00 85.00 64 GLN A C 1
ATOM 504 O O . GLN A 1 64 ? 9.027 8.136 -4.925 1.00 85.00 64 GLN A O 1
ATOM 509 N N . GLY A 1 65 ? 9.807 7.629 -6.966 1.00 87.50 65 GLY A N 1
ATOM 510 C CA . GLY A 1 65 ? 9.537 8.931 -7.566 1.00 87.50 65 GLY A CA 1
ATOM 511 C C . GLY A 1 65 ? 10.349 9.181 -8.839 1.00 87.50 65 GLY A C 1
ATOM 512 O O . GLY A 1 65 ? 11.269 8.421 -9.145 1.00 87.50 65 GLY A O 1
ATOM 513 N N . PRO A 1 66 ? 10.030 10.258 -9.576 1.00 90.25 66 PRO A N 1
ATOM 514 C CA . PRO A 1 66 ? 10.742 10.609 -10.797 1.00 90.25 66 PRO A CA 1
ATOM 515 C C . PRO A 1 66 ? 12.183 11.026 -10.496 1.00 90.25 66 PRO A C 1
ATOM 517 O O . PRO A 1 66 ? 12.436 11.756 -9.534 1.00 90.25 66 PRO A O 1
ATOM 520 N N . LYS A 1 67 ? 13.136 10.554 -11.307 1.00 91.00 67 LYS A N 1
ATOM 521 C CA . LYS A 1 67 ? 14.571 10.786 -11.079 1.00 91.00 67 LYS A CA 1
ATOM 522 C C . LYS A 1 67 ? 15.322 11.106 -12.363 1.00 91.00 67 LYS A C 1
ATOM 524 O O . LYS A 1 67 ? 15.050 10.569 -13.432 1.00 91.00 67 LYS A O 1
ATOM 529 N N . THR A 1 68 ? 16.328 11.963 -12.241 1.00 91.50 68 THR A N 1
ATOM 530 C CA . THR A 1 68 ? 17.332 12.195 -13.288 1.00 91.50 68 THR A CA 1
ATOM 531 C C . THR A 1 68 ? 18.425 11.127 -13.246 1.00 91.50 68 THR A C 1
ATOM 533 O O . THR A 1 68 ? 18.624 10.455 -12.234 1.00 91.50 68 THR A O 1
ATOM 536 N N . ILE A 1 69 ? 19.199 10.996 -14.328 1.00 88.12 69 ILE A N 1
ATOM 537 C CA . ILE A 1 69 ? 20.328 10.048 -14.394 1.00 88.12 69 ILE A CA 1
ATOM 538 C C . ILE A 1 69 ? 21.339 10.289 -13.264 1.00 88.12 69 ILE A C 1
ATOM 540 O O . ILE A 1 69 ? 21.823 9.331 -12.669 1.00 88.12 69 ILE A O 1
ATOM 544 N N . SER A 1 70 ? 21.634 11.550 -12.934 1.00 86.25 70 SER A N 1
ATOM 545 C CA . SER A 1 70 ? 22.565 11.889 -11.851 1.00 86.25 70 SER A CA 1
ATOM 546 C C . SER A 1 70 ? 22.052 11.420 -10.486 1.00 86.25 70 SER A C 1
ATOM 548 O O . SER A 1 70 ? 22.809 10.839 -9.716 1.00 86.25 70 SER A O 1
ATOM 550 N N . GLN A 1 71 ? 20.753 11.589 -10.217 1.00 87.56 71 GLN A N 1
ATOM 551 C CA . GLN A 1 71 ? 20.116 11.110 -8.983 1.00 87.56 71 GLN A CA 1
ATOM 552 C C . GLN A 1 71 ? 20.041 9.579 -8.920 1.00 87.56 71 GLN A C 1
ATOM 554 O O . GLN A 1 71 ? 20.147 8.992 -7.844 1.00 87.56 71 GLN A O 1
ATOM 559 N N . LEU A 1 72 ? 19.862 8.912 -10.065 1.00 86.19 72 LEU A N 1
ATOM 560 C CA . LEU A 1 72 ? 19.918 7.451 -10.140 1.00 86.19 72 LEU A CA 1
ATOM 561 C C . LEU A 1 72 ? 21.324 6.941 -9.808 1.00 86.19 72 LEU A C 1
ATOM 563 O O . LEU A 1 72 ? 21.452 6.005 -9.023 1.00 86.19 72 LEU A O 1
ATOM 567 N N . MET A 1 73 ? 22.370 7.591 -10.325 1.00 84.75 73 MET A N 1
ATOM 568 C CA . MET A 1 73 ? 23.759 7.257 -9.992 1.00 84.75 73 MET A CA 1
ATOM 569 C C . MET A 1 73 ? 24.041 7.416 -8.495 1.00 84.75 73 MET A C 1
ATOM 571 O O . MET A 1 73 ? 24.538 6.483 -7.872 1.00 84.75 73 MET A O 1
ATOM 575 N N . GLU A 1 74 ? 23.639 8.541 -7.902 1.00 84.38 74 GLU A N 1
ATOM 576 C CA . GLU A 1 74 ? 23.793 8.785 -6.463 1.00 84.38 74 GLU A CA 1
ATOM 577 C C . GLU A 1 74 ? 23.089 7.708 -5.620 1.00 84.38 74 GLU A C 1
ATOM 579 O O . GLU A 1 74 ? 23.653 7.183 -4.659 1.00 84.38 74 GLU A O 1
ATOM 584 N N . SER A 1 75 ? 21.881 7.301 -6.025 1.00 81.38 75 SER A N 1
ATOM 585 C CA . SER A 1 75 ? 21.138 6.251 -5.321 1.00 81.38 75 SER A CA 1
ATOM 586 C C . SER A 1 75 ? 21.795 4.867 -5.387 1.00 81.38 75 SER A C 1
ATOM 588 O O . SER A 1 75 ? 21.578 4.055 -4.488 1.00 81.38 75 SER A O 1
ATOM 590 N N . LEU A 1 76 ? 22.605 4.600 -6.417 1.00 77.88 76 LEU A N 1
ATOM 591 C CA . LEU A 1 76 ? 23.346 3.346 -6.584 1.00 77.88 76 LEU A CA 1
ATOM 592 C C . LEU A 1 76 ? 24.673 3.349 -5.820 1.00 77.88 76 LEU A C 1
ATOM 594 O O . LEU A 1 76 ? 25.071 2.311 -5.285 1.00 77.88 76 LEU A O 1
ATOM 598 N N . ASP A 1 77 ? 25.337 4.503 -5.737 1.00 75.06 77 ASP A N 1
ATOM 599 C CA . ASP A 1 77 ? 26.592 4.657 -4.997 1.00 75.06 77 ASP A CA 1
ATOM 600 C C . ASP A 1 77 ? 26.381 4.428 -3.492 1.00 75.06 77 ASP A C 1
ATOM 602 O O . ASP A 1 77 ? 27.194 3.762 -2.848 1.00 75.06 77 ASP A O 1
ATOM 606 N N . GLY A 1 78 ? 25.234 4.857 -2.952 1.00 69.19 78 GLY A N 1
ATOM 607 C CA . GLY A 1 78 ? 24.834 4.563 -1.570 1.00 69.19 78 GLY A CA 1
ATOM 608 C C . GLY A 1 78 ? 24.566 3.078 -1.278 1.00 69.19 78 GLY A C 1
ATOM 609 O O . GLY A 1 78 ? 24.550 2.681 -0.116 1.00 69.19 78 GLY A O 1
ATOM 610 N N . GLN A 1 79 ? 24.378 2.245 -2.307 1.00 67.75 79 GLN A N 1
ATOM 611 C CA . GLN A 1 79 ? 24.052 0.817 -2.178 1.00 67.75 79 GLN A CA 1
ATOM 612 C C . GLN A 1 79 ? 25.245 -0.112 -2.477 1.00 67.75 79 GLN A C 1
ATOM 614 O O . GLN A 1 79 ? 25.092 -1.331 -2.478 1.00 67.75 79 GLN A O 1
ATOM 619 N N . GLY A 1 80 ? 26.443 0.436 -2.724 1.00 60.91 80 GLY A N 1
ATOM 620 C CA . GLY A 1 80 ? 27.683 -0.346 -2.836 1.00 60.91 80 GLY A CA 1
ATOM 621 C C . GLY A 1 80 ? 27.828 -1.180 -4.117 1.00 60.91 80 GLY A C 1
ATOM 622 O O . GLY A 1 80 ? 28.607 -2.134 -4.144 1.00 60.91 80 GLY A O 1
ATOM 623 N N . THR A 1 81 ? 27.109 -0.848 -5.196 1.00 58.97 81 THR A N 1
ATOM 624 C CA . THR A 1 81 ? 27.190 -1.610 -6.455 1.00 58.97 81 THR A CA 1
ATOM 625 C C . THR A 1 81 ? 28.418 -1.194 -7.279 1.00 58.97 81 THR A C 1
ATOM 627 O O . THR A 1 81 ? 28.456 -0.121 -7.870 1.00 58.97 81 THR A O 1
ATOM 630 N N . VAL A 1 82 ? 29.415 -2.080 -7.378 1.00 50.22 82 VAL A N 1
ATOM 631 C CA . VAL A 1 82 ? 30.777 -1.843 -7.923 1.00 50.22 82 VAL A CA 1
ATOM 632 C C . VAL A 1 82 ? 30.821 -1.325 -9.380 1.00 50.22 82 VAL A C 1
ATOM 634 O O . VAL A 1 82 ? 31.814 -0.731 -9.801 1.00 50.22 82 VAL A O 1
ATOM 637 N N . SER A 1 83 ? 29.744 -1.490 -10.157 1.00 54.47 83 SER A N 1
ATOM 638 C CA . SER A 1 83 ? 29.674 -1.133 -11.587 1.00 54.47 83 SER A CA 1
ATOM 639 C C . SER A 1 83 ? 28.933 0.193 -11.884 1.00 54.47 83 SER A C 1
ATOM 641 O O . SER A 1 83 ? 28.729 0.537 -13.051 1.00 54.47 83 SER A O 1
ATOM 643 N N . SER A 1 84 ? 28.516 0.953 -10.858 1.00 53.59 84 SER A N 1
ATOM 644 C CA . SER A 1 84 ? 27.736 2.207 -10.987 1.00 53.59 84 SER A CA 1
ATOM 645 C C . SER A 1 84 ? 28.534 3.410 -11.508 1.00 53.59 84 SER A C 1
ATOM 647 O O . SER A 1 84 ? 27.944 4.386 -11.969 1.00 53.59 84 SER A O 1
ATOM 649 N N . LYS A 1 85 ? 29.874 3.346 -11.512 1.00 58.19 85 LYS A N 1
ATOM 650 C CA . LYS A 1 85 ? 30.740 4.500 -11.828 1.00 58.19 85 LYS A CA 1
ATOM 651 C C . LYS A 1 85 ? 30.664 5.006 -13.274 1.00 58.19 85 LYS A C 1
ATOM 653 O O . LYS A 1 85 ? 31.221 6.057 -13.581 1.00 58.19 85 LYS A O 1
ATOM 658 N N . VAL A 1 86 ? 29.992 4.297 -14.185 1.00 69.00 86 VAL A N 1
ATOM 659 C CA . VAL A 1 86 ? 29.928 4.677 -15.603 1.00 69.00 86 VAL A CA 1
ATOM 660 C C . VAL A 1 86 ? 28.535 5.197 -15.959 1.00 69.00 86 VAL A C 1
ATOM 662 O O . VAL A 1 86 ? 27.615 4.425 -16.220 1.00 69.00 86 VAL A O 1
ATOM 665 N N . ARG A 1 87 ? 28.408 6.527 -16.084 1.00 78.94 87 ARG A N 1
ATOM 666 C CA . ARG A 1 87 ? 27.187 7.233 -16.539 1.00 78.94 87 ARG A CA 1
ATOM 667 C C . ARG A 1 87 ? 26.571 6.628 -17.807 1.00 78.94 87 ARG A C 1
ATOM 669 O O . ARG A 1 87 ? 25.355 6.535 -17.933 1.00 78.94 87 ARG A O 1
ATOM 676 N N . ARG A 1 88 ? 27.416 6.177 -18.739 1.00 79.75 88 ARG A N 1
ATOM 677 C CA . ARG A 1 88 ? 27.002 5.553 -20.007 1.00 79.75 88 ARG A CA 1
ATOM 678 C C . ARG A 1 88 ? 26.268 4.218 -19.806 1.00 79.75 88 ARG A C 1
ATOM 680 O O . ARG A 1 88 ? 25.406 3.887 -20.613 1.00 79.75 88 ARG A O 1
ATOM 687 N N . SER A 1 89 ? 26.583 3.473 -18.745 1.00 83.62 89 SER A N 1
ATOM 688 C CA . SER A 1 89 ? 25.917 2.207 -18.413 1.00 83.62 89 SER A CA 1
ATOM 689 C C . SER A 1 89 ? 24.504 2.450 -17.892 1.00 83.62 89 SER A C 1
ATOM 691 O O . SER A 1 89 ? 23.572 1.834 -18.388 1.00 83.62 89 SER A O 1
ATOM 693 N N . VAL A 1 90 ? 24.332 3.413 -16.981 1.00 86.19 90 VAL A N 1
ATOM 694 C CA . VAL A 1 90 ? 23.008 3.833 -16.483 1.00 86.19 90 VAL A CA 1
ATOM 695 C C . VAL A 1 90 ? 22.139 4.365 -17.623 1.00 86.19 90 VAL A C 1
ATOM 697 O O . VAL A 1 90 ? 20.982 3.987 -17.754 1.00 86.19 90 VAL A O 1
ATOM 700 N N . GLN A 1 91 ? 22.708 5.187 -18.508 1.00 88.12 91 GLN A N 1
ATOM 701 C CA . GLN A 1 91 ? 21.997 5.677 -19.692 1.00 88.12 91 GLN A CA 1
ATOM 702 C C . GLN A 1 91 ? 21.534 4.549 -20.614 1.00 88.12 91 GLN A C 1
ATOM 704 O O . GLN A 1 91 ? 20.404 4.578 -21.091 1.00 88.12 91 GLN A O 1
ATOM 709 N N . ARG A 1 92 ? 22.399 3.560 -20.861 1.00 87.50 92 ARG A N 1
ATOM 710 C CA . ARG A 1 92 ? 22.064 2.396 -21.684 1.00 87.50 92 ARG A CA 1
ATOM 711 C C . ARG A 1 92 ? 20.967 1.551 -21.042 1.00 87.50 92 ARG A C 1
ATOM 713 O O . ARG A 1 92 ? 20.076 1.101 -21.750 1.00 87.50 92 ARG A O 1
ATOM 720 N N . ASP A 1 93 ? 21.036 1.347 -19.734 1.00 88.44 93 ASP A N 1
ATOM 721 C CA . ASP A 1 93 ? 20.027 0.606 -18.983 1.00 88.44 93 ASP A CA 1
ATOM 722 C C . ASP A 1 93 ? 18.667 1.309 -19.023 1.00 88.44 93 ASP A C 1
ATOM 724 O O . ASP A 1 93 ? 17.656 0.655 -19.250 1.00 88.44 93 ASP A O 1
ATOM 728 N N . MET A 1 94 ? 18.630 2.637 -18.853 1.00 89.06 94 MET A N 1
ATOM 729 C CA . MET A 1 94 ? 17.368 3.388 -18.905 1.00 89.06 94 MET A CA 1
ATOM 730 C C . MET A 1 94 ? 16.781 3.394 -20.312 1.00 89.06 94 MET A C 1
ATOM 732 O O . MET A 1 94 ? 15.592 3.156 -20.467 1.00 89.06 94 MET A O 1
ATOM 736 N N . ALA A 1 95 ? 17.619 3.552 -21.339 1.00 88.94 95 ALA A N 1
ATOM 737 C CA . ALA A 1 95 ? 17.184 3.410 -22.727 1.00 88.94 95 ALA A CA 1
ATOM 738 C C . ALA A 1 95 ? 16.670 1.992 -23.046 1.00 88.94 95 ALA A C 1
ATOM 740 O O . ALA A 1 95 ? 15.822 1.829 -23.911 1.00 88.94 95 ALA A O 1
ATOM 741 N N . ALA A 1 96 ? 17.174 0.959 -22.360 1.00 87.12 96 ALA A N 1
ATOM 742 C CA . ALA A 1 96 ? 16.673 -0.406 -22.509 1.00 87.12 96 ALA A CA 1
ATOM 743 C C . ALA A 1 96 ? 15.351 -0.646 -21.759 1.00 87.12 96 ALA A C 1
ATOM 745 O O . ALA A 1 96 ? 14.587 -1.518 -22.161 1.00 87.12 96 ALA A O 1
ATOM 746 N N . LEU A 1 97 ? 15.096 0.092 -20.674 1.00 87.38 97 LEU A N 1
ATOM 747 C CA . LEU A 1 97 ? 13.841 0.040 -19.920 1.00 87.38 97 LEU A CA 1
ATOM 748 C C . LEU A 1 97 ? 12.754 0.940 -20.511 1.00 87.38 97 LEU A C 1
ATOM 750 O O . LEU A 1 97 ? 11.585 0.719 -20.223 1.00 87.38 97 LEU A O 1
ATOM 754 N N . GLU A 1 98 ? 13.115 1.928 -21.326 1.00 88.62 98 GLU A N 1
ATOM 755 C CA . GLU A 1 98 ? 12.171 2.817 -21.999 1.00 88.62 98 GLU A CA 1
ATOM 756 C C . GLU A 1 98 ? 11.143 2.016 -22.816 1.00 88.62 98 GLU A C 1
ATOM 758 O O . GLU A 1 98 ? 11.497 1.172 -23.640 1.00 88.62 98 GLU A O 1
ATOM 763 N N . GLY A 1 99 ? 9.855 2.249 -22.550 1.00 81.88 99 GLY A N 1
ATOM 764 C CA . GLY A 1 99 ? 8.749 1.505 -23.163 1.00 81.88 99 GLY A CA 1
ATOM 765 C C . GLY A 1 99 ? 8.413 0.168 -22.487 1.00 81.88 99 GLY A C 1
ATOM 766 O O . GLY A 1 99 ? 7.376 -0.420 -22.793 1.00 81.88 99 GLY A O 1
ATOM 767 N N . TYR A 1 100 ? 9.222 -0.292 -21.531 1.00 83.06 100 TYR A N 1
ATOM 768 C CA . TYR A 1 100 ? 8.925 -1.450 -20.688 1.00 83.06 100 TYR A CA 1
ATOM 769 C C . TYR A 1 100 ? 8.503 -1.004 -19.286 1.00 83.06 100 TYR A C 1
ATOM 771 O O . TYR A 1 100 ? 8.966 0.006 -18.764 1.00 83.06 100 TYR A O 1
ATOM 779 N N . PHE A 1 101 ? 7.613 -1.771 -18.650 1.00 77.75 101 PHE A N 1
ATOM 780 C CA . PHE A 1 101 ? 7.141 -1.524 -17.276 1.00 77.75 101 PHE A CA 1
ATOM 781 C C . PHE A 1 101 ? 6.537 -0.124 -17.028 1.00 77.75 101 PHE A C 1
ATOM 783 O O . PHE A 1 101 ? 6.513 0.338 -15.889 1.00 77.75 101 PHE A O 1
ATOM 790 N N . GLY A 1 102 ? 6.078 0.563 -18.083 1.00 82.75 102 GLY A N 1
ATOM 791 C CA . GLY A 1 102 ? 5.571 1.936 -17.993 1.00 82.75 102 GLY A CA 1
ATOM 792 C C . GLY A 1 102 ? 6.658 2.992 -17.758 1.00 82.75 102 GLY A C 1
ATOM 793 O O . GLY A 1 102 ? 6.340 4.092 -17.309 1.00 82.75 102 GLY A O 1
ATOM 794 N N . VAL A 1 103 ? 7.935 2.676 -18.009 1.00 88.75 103 VAL A N 1
ATOM 795 C CA . VAL A 1 103 ? 9.044 3.631 -17.885 1.00 88.75 103 VAL A CA 1
ATOM 796 C C . VAL A 1 103 ? 9.083 4.541 -19.110 1.00 88.75 103 VAL A C 1
ATOM 798 O O . VAL A 1 103 ? 9.175 4.070 -20.246 1.00 88.75 103 VAL A O 1
ATOM 801 N N . TYR A 1 104 ? 9.059 5.850 -18.868 1.00 89.25 104 TYR A N 1
ATOM 802 C CA . TYR A 1 104 ? 9.149 6.873 -19.907 1.00 89.25 104 TYR A CA 1
ATOM 803 C C . TYR A 1 104 ? 10.029 8.041 -19.463 1.00 89.25 104 TYR A C 1
ATOM 805 O O . TYR A 1 104 ? 10.285 8.247 -18.272 1.00 89.25 104 TYR A O 1
ATOM 813 N N . ARG A 1 105 ? 10.506 8.811 -20.438 1.00 92.12 105 ARG A N 1
ATOM 814 C CA . ARG A 1 105 ? 11.323 10.001 -20.219 1.00 92.12 105 ARG A CA 1
ATOM 815 C C . ARG A 1 105 ? 10.548 11.249 -20.620 1.00 92.12 105 ARG A C 1
ATOM 817 O O . ARG A 1 105 ? 9.962 11.295 -21.694 1.00 92.12 105 ARG A O 1
ATOM 824 N N . ASP A 1 106 ? 10.572 12.241 -19.741 1.00 89.94 106 ASP A N 1
ATOM 825 C CA . ASP A 1 106 ? 10.021 13.572 -19.993 1.00 89.94 106 ASP A CA 1
ATOM 826 C C . ASP A 1 106 ? 11.013 14.457 -20.777 1.00 89.94 106 ASP A C 1
ATOM 828 O O . ASP A 1 106 ? 12.224 14.189 -20.803 1.00 89.94 106 ASP A O 1
ATOM 832 N N . ASP A 1 107 ? 10.519 15.558 -21.347 1.00 86.69 107 ASP A N 1
ATOM 833 C CA . ASP A 1 107 ? 11.298 16.545 -22.113 1.00 86.69 107 ASP A CA 1
ATOM 834 C C . ASP A 1 107 ? 12.448 17.150 -21.287 1.00 86.69 107 ASP A C 1
ATOM 836 O O . ASP A 1 107 ? 13.511 17.492 -21.810 1.00 86.69 107 ASP A O 1
ATOM 840 N N . ASN A 1 108 ? 12.290 17.191 -19.960 1.00 87.44 108 ASN A N 1
ATOM 841 C CA . ASN A 1 108 ? 13.305 17.660 -19.014 1.00 87.44 108 ASN A CA 1
ATOM 842 C C . ASN A 1 108 ? 14.406 16.627 -18.701 1.00 87.44 108 ASN A C 1
ATOM 844 O O . ASN A 1 108 ? 15.207 16.829 -17.787 1.00 87.44 108 ASN A O 1
ATOM 848 N N . ASN A 1 109 ? 14.467 15.504 -19.426 1.00 86.06 109 ASN A N 1
ATOM 849 C CA . ASN A 1 109 ? 15.379 14.380 -19.164 1.00 86.06 109 ASN A CA 1
ATOM 850 C C . ASN A 1 109 ? 15.199 13.731 -17.782 1.00 86.06 109 ASN A C 1
ATOM 852 O O . ASN A 1 109 ? 16.140 13.151 -17.225 1.00 86.06 109 ASN A O 1
ATOM 856 N N . VAL A 1 110 ? 13.988 13.820 -17.236 1.00 89.81 110 VAL A N 1
ATOM 857 C CA . VAL A 1 110 ? 13.588 13.136 -16.007 1.00 89.81 110 VAL A CA 1
ATOM 858 C C . VAL A 1 110 ? 12.930 11.815 -16.391 1.00 89.81 110 VAL A C 1
ATOM 860 O O . VAL A 1 110 ? 12.124 11.763 -17.318 1.00 89.81 110 VAL A O 1
ATOM 863 N N . TRP A 1 111 ? 13.298 10.738 -15.705 1.00 90.56 111 TRP A N 1
ATOM 864 C CA . TRP A 1 111 ? 12.709 9.420 -15.903 1.00 90.56 111 TRP A CA 1
ATOM 865 C C . TRP A 1 111 ? 11.547 9.223 -14.938 1.00 90.56 111 TRP A C 1
ATOM 867 O O . TRP A 1 111 ? 11.665 9.487 -13.738 1.00 90.56 111 TRP A O 1
ATOM 877 N N . HIS A 1 112 ? 10.435 8.749 -15.482 1.00 90.06 112 HIS A N 1
ATOM 878 C CA . HIS A 1 112 ? 9.179 8.510 -14.791 1.00 90.06 112 HIS A CA 1
ATOM 879 C C . HIS A 1 112 ? 8.755 7.055 -14.961 1.00 90.06 112 HIS A C 1
ATOM 881 O O . HIS A 1 112 ? 9.200 6.358 -15.874 1.00 90.06 112 HIS A O 1
ATOM 887 N N . ILE A 1 113 ? 7.867 6.615 -14.074 1.00 88.56 113 ILE A N 1
ATOM 888 C CA . ILE A 1 113 ? 7.209 5.323 -14.181 1.00 88.56 113 ILE A CA 1
ATOM 889 C C . ILE A 1 113 ? 5.707 5.504 -13.993 1.00 88.56 113 ILE A C 1
ATOM 891 O O . ILE A 1 113 ? 5.269 6.103 -13.005 1.00 88.56 113 ILE A O 1
ATOM 895 N N . ASP A 1 114 ? 4.915 5.004 -14.938 1.00 85.25 114 ASP A N 1
ATOM 896 C CA . ASP A 1 114 ? 3.480 4.867 -14.719 1.00 85.25 114 ASP A CA 1
ATOM 897 C C . ASP A 1 114 ? 3.253 3.716 -13.738 1.00 85.25 114 ASP A C 1
ATOM 899 O O . ASP A 1 114 ? 3.450 2.539 -14.050 1.00 85.25 114 ASP A O 1
ATOM 903 N N . ARG A 1 115 ? 2.838 4.071 -12.519 1.00 76.31 115 ARG A N 1
ATOM 904 C CA . ARG A 1 115 ? 2.569 3.108 -11.447 1.00 76.31 115 ARG A CA 1
ATOM 905 C C . ARG A 1 115 ? 1.508 2.094 -11.844 1.00 76.31 115 ARG A C 1
ATOM 907 O O . ARG A 1 115 ? 1.614 0.951 -11.433 1.00 76.31 115 ARG A O 1
ATOM 914 N N . SER A 1 116 ? 0.533 2.475 -12.665 1.00 70.12 116 SER A N 1
ATOM 915 C CA . SER A 1 116 ? -0.536 1.570 -13.094 1.00 70.12 116 SER A CA 1
ATOM 916 C C . SER A 1 116 ? 0.015 0.424 -13.940 1.00 70.12 116 SER A C 1
ATOM 918 O O . SER A 1 116 ? -0.392 -0.725 -13.773 1.00 70.12 116 SER A O 1
ATOM 920 N N . ASP A 1 117 ? 0.961 0.732 -14.829 1.00 66.69 117 ASP A N 1
ATOM 921 C CA . ASP A 1 117 ? 1.614 -0.245 -15.698 1.00 66.69 117 ASP A CA 1
ATOM 922 C C . ASP A 1 117 ? 2.708 -1.027 -14.976 1.00 66.69 117 ASP A C 1
ATOM 924 O O . ASP A 1 117 ? 2.815 -2.239 -15.165 1.00 66.69 117 ASP A O 1
ATOM 928 N N . PHE A 1 118 ? 3.474 -0.377 -14.098 1.00 69.44 118 PHE A N 1
ATOM 929 C CA . PHE A 1 118 ? 4.442 -1.067 -13.250 1.00 69.44 118 PHE A CA 1
ATOM 930 C C . PHE A 1 118 ? 3.760 -2.045 -12.298 1.00 69.44 118 PHE A C 1
ATOM 932 O O . PHE A 1 118 ? 4.217 -3.173 -12.126 1.00 69.44 118 PHE A O 1
ATOM 939 N N . ASP A 1 119 ? 2.627 -1.650 -11.721 1.00 68.75 119 ASP A N 1
ATOM 940 C CA . ASP A 1 119 ? 1.884 -2.495 -10.807 1.00 68.75 119 ASP A CA 1
ATOM 941 C C . ASP A 1 119 ? 1.430 -3.769 -11.513 1.00 68.75 119 ASP A C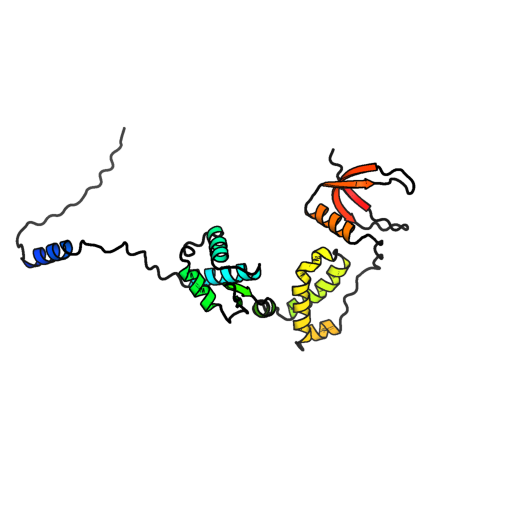 1
ATOM 943 O O . ASP A 1 119 ? 1.570 -4.830 -10.909 1.00 68.75 119 ASP A O 1
ATOM 947 N N . LYS A 1 120 ? 1.006 -3.739 -12.789 1.00 66.50 120 LYS A N 1
ATOM 948 C CA . LYS A 1 120 ? 0.639 -4.952 -13.561 1.00 66.50 120 LYS A CA 1
ATOM 949 C C . LYS A 1 120 ? 1.701 -6.059 -13.512 1.00 66.50 120 LYS A C 1
ATOM 951 O O . LYS A 1 120 ? 1.331 -7.226 -13.596 1.00 66.50 120 LYS A O 1
ATOM 956 N N . LEU A 1 121 ? 2.978 -5.722 -13.309 1.00 62.25 121 LEU A N 1
ATOM 957 C CA . LEU A 1 121 ? 4.067 -6.688 -13.129 1.00 62.25 121 LEU A CA 1
ATOM 958 C C . LEU A 1 121 ? 3.827 -7.656 -11.958 1.00 62.25 121 LEU A C 1
ATOM 960 O O . LEU A 1 121 ? 4.202 -8.822 -12.023 1.00 62.25 121 LEU A O 1
ATOM 964 N N . PHE A 1 122 ? 3.185 -7.178 -10.894 1.00 67.38 122 PHE A N 1
ATOM 965 C CA . PHE A 1 122 ? 2.922 -7.936 -9.671 1.00 67.38 122 PHE A CA 1
ATOM 966 C C . PHE A 1 122 ? 1.483 -8.455 -9.623 1.00 67.38 122 PHE A C 1
ATOM 968 O O . PHE A 1 122 ? 0.732 -8.096 -8.716 1.00 67.38 122 PHE A O 1
ATOM 975 N N . ASP A 1 123 ? 1.011 -9.191 -10.634 1.00 72.44 123 ASP A N 1
ATOM 976 C CA . ASP A 1 123 ? -0.376 -9.677 -10.629 1.00 72.44 123 ASP A CA 1
ATOM 977 C C . ASP A 1 123 ? -0.689 -10.509 -9.366 1.00 72.44 123 ASP A C 1
ATOM 979 O O . ASP A 1 123 ? 0.098 -11.346 -8.938 1.00 72.44 123 ASP A O 1
ATOM 983 N N . ILE A 1 124 ? -1.830 -10.237 -8.726 1.00 81.38 124 ILE A N 1
ATOM 984 C CA . ILE A 1 124 ? -2.018 -10.557 -7.301 1.00 81.38 124 ILE A CA 1
ATOM 985 C C . ILE A 1 124 ? -2.486 -11.990 -6.995 1.00 81.38 124 ILE A C 1
ATOM 987 O O . ILE A 1 124 ? -2.581 -12.295 -5.846 1.00 81.38 124 ILE A O 1
ATOM 991 N N . GLU A 1 125 ? -2.743 -12.948 -7.875 1.00 85.81 125 GLU A N 1
ATOM 992 C CA . GLU A 1 125 ? -3.606 -14.124 -7.537 1.00 85.81 125 GLU A CA 1
ATOM 993 C C . GLU A 1 125 ? -4.998 -13.773 -6.924 1.00 85.81 125 GLU A C 1
ATOM 995 O O . GLU A 1 125 ? -5.206 -12.817 -6.173 1.00 85.81 125 GLU A O 1
ATOM 1000 N N . ASP A 1 126 ? -6.021 -14.549 -7.269 1.00 86.94 126 ASP A N 1
ATOM 1001 C CA . ASP A 1 126 ? -7.399 -14.265 -6.853 1.00 86.94 126 ASP A CA 1
ATOM 1002 C C . ASP A 1 126 ? -7.652 -14.530 -5.363 1.00 86.94 126 ASP A C 1
ATOM 1004 O O . ASP A 1 126 ? -8.434 -13.822 -4.723 1.00 86.94 126 ASP A O 1
ATOM 1008 N N . SER A 1 127 ? -6.976 -15.531 -4.795 1.00 86.81 127 SER A N 1
ATOM 1009 C CA . SER A 1 127 ? -7.062 -15.886 -3.374 1.00 86.81 127 SER A CA 1
ATOM 1010 C C . SER A 1 127 ? -6.536 -14.755 -2.479 1.00 86.81 127 SER A C 1
ATOM 1012 O O . SER A 1 127 ? -7.189 -14.362 -1.509 1.00 86.81 127 SER A O 1
ATOM 1014 N N . VAL A 1 128 ? -5.399 -14.163 -2.852 1.00 89.88 128 VAL A N 1
ATOM 1015 C CA . VAL A 1 128 ? -4.782 -13.027 -2.157 1.00 89.88 128 VAL A CA 1
ATOM 1016 C C . VAL A 1 128 ? -5.621 -11.766 -2.331 1.00 89.88 128 VAL A C 1
ATOM 1018 O O . VAL A 1 128 ? -5.855 -11.051 -1.356 1.00 89.88 128 VAL A O 1
ATOM 1021 N N . ALA A 1 129 ? -6.137 -11.503 -3.538 1.00 90.44 129 ALA A N 1
ATOM 1022 C CA . ALA A 1 129 ? -7.034 -10.372 -3.769 1.00 90.44 129 ALA A CA 1
ATOM 1023 C C . ALA A 1 129 ? -8.287 -10.460 -2.882 1.00 90.44 129 ALA A C 1
ATOM 1025 O O . ALA A 1 129 ? -8.728 -9.457 -2.314 1.00 90.44 129 ALA A O 1
ATOM 1026 N N . LEU A 1 130 ? -8.827 -11.669 -2.700 1.00 90.75 130 LEU A N 1
ATOM 1027 C CA . LEU A 1 130 ? -9.950 -11.897 -1.801 1.00 90.75 130 LEU A CA 1
ATOM 1028 C C . LEU A 1 130 ? -9.584 -11.649 -0.337 1.00 90.75 130 LEU A C 1
ATOM 1030 O O . LEU A 1 130 ? -10.326 -10.958 0.365 1.00 90.75 130 LEU A O 1
ATOM 1034 N N . ALA A 1 131 ? -8.445 -12.173 0.113 1.00 91.12 131 ALA A N 1
ATOM 1035 C CA . ALA A 1 131 ? -7.953 -11.949 1.468 1.00 91.12 131 ALA A CA 1
ATOM 1036 C C . ALA A 1 131 ? -7.761 -10.451 1.758 1.00 91.12 131 ALA A C 1
ATOM 1038 O O . ALA A 1 131 ? -8.189 -9.971 2.806 1.00 91.12 131 ALA A O 1
ATOM 1039 N N . LEU A 1 132 ? -7.204 -9.695 0.807 1.00 91.31 132 LEU A N 1
ATOM 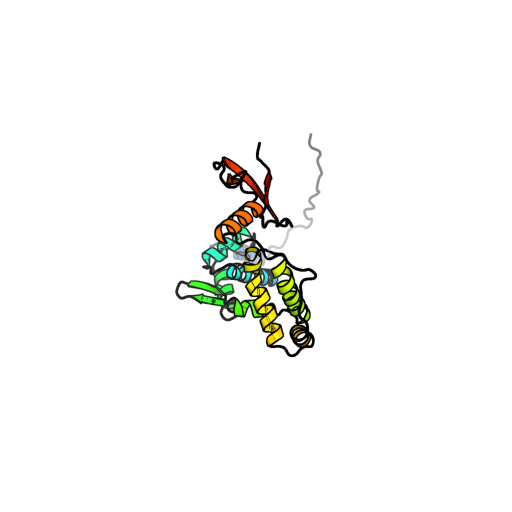1040 C CA . LEU A 1 132 ? -7.025 -8.246 0.917 1.00 91.31 132 LEU A CA 1
ATOM 1041 C C . LEU A 1 132 ? -8.355 -7.496 1.024 1.00 91.31 132 LEU A C 1
ATOM 1043 O O . LEU A 1 132 ? -8.464 -6.580 1.832 1.00 91.31 132 LEU A O 1
ATOM 1047 N N . LEU A 1 133 ? -9.379 -7.895 0.267 1.00 89.81 133 LEU A N 1
ATOM 1048 C CA . LEU A 1 133 ? -10.705 -7.270 0.332 1.00 89.81 133 LEU A CA 1
ATOM 1049 C C . LEU A 1 133 ? -11.413 -7.561 1.665 1.00 89.81 133 LEU A C 1
ATOM 1051 O O . LEU A 1 133 ? -12.115 -6.709 2.214 1.00 89.81 133 LEU A O 1
ATOM 1055 N N . VAL A 1 134 ? -11.230 -8.766 2.212 1.00 89.69 134 VAL A N 1
ATOM 1056 C CA . VAL A 1 134 ? -11.708 -9.104 3.560 1.00 89.69 134 VAL A CA 1
ATOM 1057 C C . VAL A 1 134 ? -10.959 -8.284 4.611 1.00 89.69 134 VAL A C 1
ATOM 1059 O O . VAL A 1 134 ? -11.597 -7.700 5.490 1.00 89.69 134 VAL A O 1
ATOM 1062 N N . ALA A 1 135 ? -9.633 -8.192 4.488 1.00 89.88 135 ALA A N 1
ATOM 1063 C CA . ALA A 1 135 ? -8.789 -7.412 5.381 1.00 89.88 135 ALA A CA 1
ATOM 1064 C C . ALA A 1 135 ? -9.160 -5.925 5.351 1.00 89.88 135 ALA A C 1
ATOM 1066 O O . ALA A 1 135 ? -9.339 -5.346 6.413 1.00 89.88 135 ALA A O 1
ATOM 1067 N N . GLU A 1 136 ? -9.374 -5.321 4.178 1.00 89.06 136 GLU A N 1
ATOM 1068 C CA . GLU A 1 136 ? -9.820 -3.927 4.033 1.00 89.06 136 GLU A CA 1
ATOM 1069 C C . GLU A 1 136 ? -11.065 -3.651 4.890 1.00 89.06 136 GLU A C 1
ATOM 1071 O O . GLU A 1 136 ? -11.086 -2.718 5.694 1.00 89.06 136 GLU A O 1
ATOM 1076 N N . LYS A 1 137 ? -12.088 -4.509 4.773 1.00 85.94 137 LYS A N 1
ATOM 1077 C CA . LYS A 1 137 ? -13.342 -4.366 5.526 1.00 85.94 137 LYS A CA 1
ATOM 1078 C C . LYS A 1 137 ? -13.126 -4.484 7.033 1.00 85.94 137 LYS A C 1
ATOM 1080 O O . LYS A 1 137 ? -13.736 -3.739 7.788 1.00 85.94 137 LYS A O 1
ATOM 1085 N N . GLN A 1 138 ? -12.269 -5.399 7.482 1.00 85.38 138 GLN A N 1
ATOM 1086 C CA . GLN A 1 138 ? -11.975 -5.571 8.909 1.00 85.38 138 GLN A CA 1
ATOM 1087 C C . GLN A 1 138 ? -11.129 -4.419 9.465 1.00 85.38 138 GLN A C 1
ATOM 1089 O O . GLN A 1 138 ? -11.451 -3.863 10.515 1.00 85.38 138 GLN A O 1
ATOM 1094 N N . LEU A 1 139 ? -10.079 -4.030 8.742 1.00 85.38 139 LEU A N 1
ATOM 1095 C CA . LEU A 1 139 ? -9.150 -2.968 9.117 1.00 85.38 139 LEU A CA 1
ATOM 1096 C C . LEU A 1 139 ? -9.839 -1.606 9.174 1.00 85.38 139 LEU A C 1
ATOM 1098 O O . LEU A 1 139 ? -9.580 -0.837 10.097 1.00 85.38 139 LEU A O 1
ATOM 1102 N N . ALA A 1 140 ? -10.782 -1.333 8.269 1.00 81.12 140 ALA A N 1
ATOM 1103 C CA . ALA A 1 140 ? -11.569 -0.100 8.282 1.00 81.12 140 ALA A CA 1
ATOM 1104 C C . ALA A 1 140 ? -12.355 0.114 9.591 1.00 81.12 140 ALA A C 1
ATOM 1106 O O . ALA A 1 140 ? -12.712 1.247 9.918 1.00 81.12 140 ALA A O 1
ATOM 1107 N N . HIS A 1 141 ? -12.636 -0.954 10.346 1.00 75.44 141 HIS A N 1
ATOM 1108 C CA . HIS A 1 141 ? -13.347 -0.871 11.622 1.00 75.44 141 HIS A CA 1
ATOM 1109 C C . HIS A 1 141 ? -12.428 -0.651 12.825 1.00 75.44 141 HIS A C 1
ATOM 1111 O O . HIS A 1 141 ? -12.847 -0.017 13.794 1.00 75.44 141 HIS A O 1
ATOM 1117 N N . ILE A 1 142 ? -11.197 -1.164 12.777 1.00 78.38 142 ILE A N 1
ATOM 1118 C CA . ILE A 1 142 ? -10.270 -1.143 13.918 1.00 78.38 142 ILE A CA 1
ATOM 1119 C C . ILE A 1 142 ? -9.197 -0.057 13.804 1.00 78.38 142 ILE A C 1
ATOM 1121 O O . ILE A 1 142 ? -8.666 0.387 14.822 1.00 78.38 142 ILE A O 1
ATOM 1125 N N . THR A 1 143 ? -8.869 0.381 12.589 1.00 75.19 143 THR A N 1
ATOM 1126 C CA . THR A 1 143 ? -7.707 1.231 12.329 1.00 75.19 143 THR A CA 1
ATOM 1127 C C . THR A 1 143 ? -8.130 2.650 11.927 1.00 75.19 143 THR A C 1
ATOM 1129 O O . THR A 1 143 ? -9.051 2.828 11.127 1.00 75.19 143 THR A O 1
ATOM 1132 N N . PRO A 1 144 ? -7.446 3.692 12.435 1.00 74.88 144 PRO A N 1
ATOM 1133 C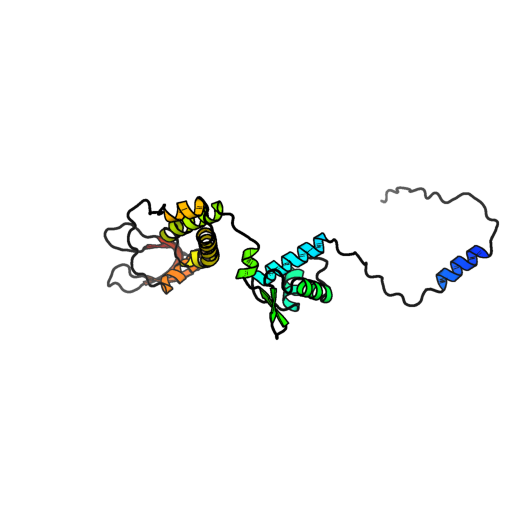 CA . PRO A 1 144 ? -7.587 5.056 11.934 1.00 74.88 144 PRO A CA 1
ATOM 1134 C C . PRO A 1 144 ? -7.338 5.140 10.422 1.00 74.88 144 PRO A C 1
ATOM 1136 O O . PRO A 1 144 ? -6.332 4.626 9.935 1.00 74.88 144 PRO A O 1
ATOM 1139 N N . SER A 1 145 ? -8.192 5.864 9.689 1.00 72.31 145 SER A N 1
ATOM 1140 C CA . SER A 1 145 ? -8.115 5.959 8.218 1.00 72.31 145 SER A CA 1
ATOM 1141 C C . SER A 1 145 ? -6.738 6.398 7.704 1.00 72.31 145 SER A C 1
ATOM 1143 O O . SER A 1 145 ? -6.247 5.849 6.732 1.00 72.31 145 SER A O 1
ATOM 1145 N N . HIS A 1 146 ? -6.073 7.304 8.427 1.00 74.69 146 HIS A N 1
ATOM 1146 C CA . HIS A 1 146 ? -4.726 7.796 8.118 1.00 74.69 146 HIS A CA 1
ATOM 1147 C C . HIS A 1 146 ? -3.681 6.689 7.895 1.00 74.69 146 HIS A C 1
ATOM 1149 O O . HIS A 1 146 ? -2.799 6.834 7.057 1.00 74.69 146 HIS A O 1
ATOM 1155 N N . ILE A 1 147 ? -3.757 5.599 8.663 1.00 79.06 147 ILE A N 1
ATOM 1156 C CA . ILE A 1 147 ? -2.779 4.504 8.582 1.00 79.06 147 ILE A CA 1
ATOM 1157 C C . ILE A 1 147 ? -3.051 3.631 7.351 1.00 79.06 147 ILE A C 1
ATOM 1159 O O . ILE A 1 147 ? -2.138 3.004 6.823 1.00 79.06 147 ILE A O 1
ATOM 1163 N N . LEU A 1 148 ? -4.300 3.603 6.883 1.00 83.19 148 LEU A N 1
ATOM 1164 C CA . LEU A 1 148 ? -4.720 2.822 5.723 1.00 83.19 148 LEU A CA 1
ATOM 1165 C C . LEU A 1 148 ? -4.548 3.582 4.403 1.00 83.19 148 LEU A C 1
ATOM 1167 O O . LEU A 1 148 ? -4.521 2.937 3.359 1.00 83.19 148 LEU A O 1
ATOM 1171 N N . ASP A 1 149 ? -4.376 4.910 4.433 1.00 83.00 149 ASP A N 1
ATOM 1172 C CA . ASP A 1 149 ? -4.182 5.741 3.234 1.00 83.00 149 ASP A CA 1
ATOM 1173 C C . ASP A 1 149 ? -3.090 5.187 2.282 1.00 83.00 149 ASP A C 1
ATOM 1175 O O . ASP A 1 149 ? -3.345 5.111 1.078 1.00 83.00 149 ASP A O 1
ATOM 1179 N N . PRO A 1 150 ? -1.907 4.727 2.753 1.00 81.75 150 PRO A N 1
ATOM 1180 C CA . PRO A 1 150 ? -0.884 4.158 1.869 1.00 81.75 150 PRO A CA 1
ATOM 1181 C C . PRO A 1 150 ? -1.283 2.820 1.228 1.00 81.75 150 PRO A C 1
ATOM 1183 O O . PRO A 1 150 ? -0.744 2.456 0.185 1.00 81.75 150 PRO A O 1
ATOM 1186 N N . LEU A 1 151 ? -2.208 2.076 1.844 1.00 84.00 151 LEU A N 1
ATOM 1187 C CA . LEU A 1 151 ? -2.675 0.770 1.367 1.00 84.00 151 LEU A CA 1
ATOM 1188 C C . LEU A 1 151 ? -3.838 0.880 0.371 1.00 84.00 151 LEU A C 1
ATOM 1190 O O . LEU A 1 151 ? -4.179 -0.108 -0.276 1.00 84.00 151 LEU A O 1
ATOM 1194 N N . ASP A 1 152 ? -4.424 2.067 0.201 1.00 84.62 152 ASP A N 1
ATOM 1195 C CA . ASP A 1 152 ? -5.584 2.293 -0.669 1.00 84.62 152 ASP A CA 1
ATOM 1196 C C . ASP A 1 152 ? -5.328 1.853 -2.123 1.00 84.62 152 ASP A C 1
ATOM 1198 O O . ASP A 1 152 ? -6.184 1.231 -2.753 1.00 84.62 152 ASP A O 1
ATOM 1202 N N . GLY A 1 153 ? -4.117 2.087 -2.644 1.00 83.62 153 GLY A N 1
ATOM 1203 C CA . GLY A 1 153 ? -3.722 1.609 -3.975 1.00 83.62 153 GLY A CA 1
ATOM 1204 C C . GLY A 1 153 ? -3.775 0.081 -4.096 1.00 83.62 153 GLY A C 1
ATOM 1205 O O . GLY A 1 153 ? -4.321 -0.453 -5.064 1.00 83.62 153 GLY A O 1
ATOM 1206 N N . LEU A 1 154 ? -3.291 -0.627 -3.071 1.00 84.25 154 LEU A N 1
ATOM 1207 C CA . LEU A 1 154 ? -3.306 -2.088 -3.019 1.00 84.25 154 LEU A CA 1
ATOM 1208 C C . LEU A 1 154 ? -4.739 -2.634 -2.927 1.00 84.25 154 LEU A C 1
ATOM 1210 O O . LEU A 1 154 ? -5.087 -3.577 -3.640 1.00 84.25 154 LEU A O 1
ATOM 1214 N N . PHE A 1 155 ? -5.594 -2.019 -2.105 1.00 89.38 155 PHE A N 1
ATOM 1215 C CA . PHE A 1 155 ? -6.999 -2.419 -1.984 1.00 89.38 155 PHE A CA 1
ATOM 1216 C C . PHE A 1 155 ? -7.784 -2.183 -3.278 1.00 89.38 155 PHE A C 1
ATOM 1218 O O . PHE A 1 155 ? -8.489 -3.081 -3.750 1.00 89.38 155 PHE A O 1
ATOM 1225 N N . LYS A 1 156 ? -7.609 -1.020 -3.919 1.00 87.94 156 LYS A N 1
ATOM 1226 C CA . LYS A 1 156 ? -8.216 -0.717 -5.227 1.00 87.94 156 LYS A CA 1
ATOM 1227 C C . LYS A 1 156 ? -7.830 -1.742 -6.280 1.00 87.94 156 LYS A C 1
ATOM 1229 O O . LYS A 1 156 ? -8.681 -2.183 -7.051 1.00 87.94 156 LYS A O 1
ATOM 1234 N N . ARG A 1 157 ? -6.567 -2.155 -6.283 1.00 85.31 157 ARG A N 1
ATOM 1235 C CA . ARG A 1 157 ? -6.056 -3.164 -7.202 1.00 85.31 157 ARG A CA 1
ATOM 1236 C C . ARG A 1 157 ? -6.662 -4.544 -6.956 1.00 85.31 157 ARG A C 1
ATOM 1238 O O . ARG A 1 157 ? -7.130 -5.172 -7.903 1.00 85.31 157 ARG A O 1
ATOM 1245 N N . ALA A 1 158 ? -6.707 -4.994 -5.702 1.00 88.75 158 ALA A N 1
ATOM 1246 C CA . ALA A 1 158 ? -7.355 -6.253 -5.336 1.00 88.75 158 ALA A CA 1
ATOM 1247 C C . ALA A 1 158 ? -8.833 -6.268 -5.768 1.00 88.75 158 ALA A C 1
ATOM 1249 O O . ALA A 1 158 ? -9.319 -7.241 -6.346 1.00 88.75 158 ALA A O 1
ATOM 1250 N N . LYS A 1 159 ? -9.532 -5.144 -5.575 1.00 88.69 159 LYS A N 1
ATOM 1251 C CA . LYS A 1 159 ? -10.917 -4.967 -6.016 1.00 88.69 159 LYS A CA 1
ATOM 1252 C C . LYS A 1 159 ? -11.062 -4.981 -7.540 1.00 88.69 159 LYS A C 1
ATOM 1254 O O . LYS A 1 159 ? -11.968 -5.632 -8.049 1.00 88.69 159 LYS A O 1
ATOM 1259 N N . ALA A 1 160 ? -10.186 -4.292 -8.273 1.00 87.75 160 ALA A N 1
ATOM 1260 C CA . ALA A 1 160 ? -10.195 -4.289 -9.736 1.00 87.75 160 ALA A CA 1
ATOM 1261 C C . ALA A 1 160 ? -9.974 -5.700 -10.300 1.00 87.75 160 ALA A C 1
ATOM 1263 O O . ALA A 1 160 ? -10.689 -6.111 -11.210 1.00 87.75 160 ALA A O 1
ATOM 1264 N N . LYS A 1 161 ? -9.055 -6.469 -9.702 1.00 87.44 161 LYS A N 1
ATOM 1265 C CA . LYS A 1 161 ? -8.795 -7.860 -10.080 1.00 87.44 161 LYS A CA 1
ATOM 1266 C C . LYS A 1 161 ? -10.041 -8.740 -9.952 1.00 87.44 161 LYS A C 1
ATOM 1268 O O . LYS A 1 161 ? -10.437 -9.359 -10.931 1.00 87.44 161 LYS A O 1
ATOM 1273 N N . LEU A 1 162 ? -10.698 -8.727 -8.791 1.00 87.12 162 LEU A N 1
ATOM 1274 C CA . LEU A 1 162 ? -11.914 -9.519 -8.549 1.00 87.12 162 LEU A CA 1
ATOM 1275 C C . LEU A 1 162 ? -13.146 -9.018 -9.316 1.00 87.12 162 LEU A C 1
ATOM 1277 O O . LEU A 1 162 ? -14.108 -9.760 -9.480 1.00 87.12 162 LEU A O 1
ATOM 1281 N N . ASN A 1 163 ? -13.163 -7.760 -9.756 1.00 86.94 163 ASN A N 1
ATOM 1282 C CA . ASN A 1 163 ? -14.246 -7.246 -10.596 1.00 86.94 163 ASN A CA 1
ATOM 1283 C C . ASN A 1 163 ? -14.094 -7.675 -12.059 1.00 86.94 163 ASN A C 1
ATOM 1285 O O . ASN A 1 163 ? -15.103 -7.886 -12.728 1.00 86.94 163 ASN A O 1
ATOM 1289 N N . ASN A 1 164 ? -12.852 -7.786 -12.534 1.00 84.00 164 ASN A N 1
ATOM 1290 C CA . ASN A 1 164 ? -12.531 -8.161 -13.909 1.00 84.00 164 ASN A CA 1
ATOM 1291 C C . ASN A 1 164 ? -12.421 -9.682 -14.106 1.00 84.00 164 ASN A C 1
ATOM 1293 O O . ASN A 1 164 ? -12.331 -10.133 -15.246 1.00 84.00 164 ASN A O 1
ATOM 1297 N N . SER A 1 165 ? -12.418 -10.470 -13.026 1.00 81.94 165 SER A N 1
ATOM 1298 C CA . SER A 1 165 ? -12.401 -11.931 -13.070 1.00 81.94 165 SER A CA 1
ATOM 1299 C C . SER A 1 165 ? -13.764 -12.531 -12.706 1.00 81.94 165 SER A C 1
ATOM 1301 O O . SER A 1 165 ? -14.506 -11.991 -11.885 1.00 81.94 165 SER A O 1
ATOM 1303 N N . ASP A 1 166 ? -14.102 -13.673 -13.312 1.00 84.94 166 ASP A N 1
ATOM 1304 C CA . ASP A 1 166 ? -15.320 -14.442 -12.999 1.00 84.94 166 ASP A CA 1
ATOM 1305 C C . ASP A 1 166 ? -15.005 -15.713 -12.192 1.00 84.94 166 ASP A C 1
ATOM 1307 O O . ASP A 1 166 ? -15.585 -16.785 -12.367 1.00 84.94 166 ASP A O 1
ATOM 1311 N N . THR A 1 167 ? -14.011 -15.625 -11.309 1.00 88.25 167 THR A N 1
ATOM 1312 C CA . THR A 1 167 ? -13.569 -16.773 -10.517 1.00 88.25 167 THR A CA 1
ATOM 1313 C C . THR A 1 167 ? -14.436 -16.994 -9.281 1.00 88.25 167 THR A C 1
ATOM 1315 O O . THR A 1 167 ? -15.220 -16.142 -8.848 1.00 88.25 167 THR A O 1
ATOM 1318 N N . ALA A 1 168 ? -14.298 -18.171 -8.662 1.00 87.25 168 ALA A N 1
ATOM 1319 C CA . ALA A 1 168 ? -15.036 -18.511 -7.447 1.00 87.25 168 ALA A CA 1
ATOM 1320 C C . ALA A 1 168 ? -14.811 -17.486 -6.318 1.00 87.25 168 ALA A C 1
ATOM 1322 O O . ALA A 1 168 ? -15.747 -17.184 -5.576 1.00 87.25 168 ALA A O 1
ATOM 1323 N N . ALA A 1 169 ? -13.604 -16.916 -6.227 1.00 84.19 169 ALA A N 1
ATOM 1324 C CA . ALA A 1 169 ? -13.247 -15.870 -5.273 1.00 84.19 169 ALA A CA 1
ATOM 1325 C C . ALA A 1 169 ? -14.005 -14.558 -5.541 1.00 84.19 169 ALA A C 1
ATOM 1327 O O . ALA A 1 169 ? -14.610 -13.998 -4.623 1.00 84.19 169 ALA A O 1
ATOM 1328 N N . ALA A 1 170 ? -14.051 -14.110 -6.801 1.00 86.81 170 ALA A N 1
ATOM 1329 C CA . ALA A 1 170 ? -14.822 -12.940 -7.215 1.00 86.81 170 ALA A CA 1
ATOM 1330 C C . ALA A 1 170 ? -16.310 -13.107 -6.878 1.00 86.81 170 ALA A C 1
ATOM 1332 O O . ALA A 1 170 ? -16.917 -12.247 -6.232 1.00 86.81 170 ALA A O 1
ATOM 1333 N N . ASN A 1 171 ? -16.879 -14.263 -7.215 1.00 87.69 171 ASN A N 1
ATOM 1334 C CA . ASN A 1 171 ? -18.277 -14.574 -6.940 1.00 87.69 171 ASN A CA 1
ATOM 1335 C C . ASN A 1 171 ? -18.567 -14.714 -5.438 1.00 87.69 171 ASN A C 1
ATOM 1337 O O . ASN A 1 171 ? -19.603 -14.250 -4.959 1.00 87.69 171 ASN A O 1
ATOM 1341 N N . TRP A 1 172 ? -17.643 -15.272 -4.654 1.00 90.19 172 TRP A N 1
ATOM 1342 C CA . TRP A 1 172 ? -17.761 -15.302 -3.197 1.00 90.19 172 TRP A CA 1
ATOM 1343 C C . TRP A 1 172 ? -17.747 -13.896 -2.592 1.00 90.19 172 TRP A C 1
ATOM 1345 O O . TRP A 1 172 ? -18.599 -13.598 -1.756 1.00 90.19 172 TRP A O 1
ATOM 1355 N N . SER A 1 173 ? -16.870 -13.004 -3.064 1.00 86.00 173 SER A N 1
ATOM 1356 C CA . SER A 1 173 ? -16.773 -11.625 -2.559 1.00 86.00 173 SER A CA 1
ATOM 1357 C C . SER A 1 173 ? -18.074 -10.822 -2.722 1.00 86.00 173 SER A C 1
ATOM 1359 O O . SER A 1 173 ? -18.394 -9.981 -1.878 1.00 86.00 173 SER A O 1
ATOM 1361 N N . LYS A 1 174 ? -18.847 -11.109 -3.782 1.00 85.38 174 LYS A N 1
ATOM 1362 C CA . LYS A 1 174 ? -20.157 -10.498 -4.063 1.00 85.38 174 LYS A CA 1
ATOM 1363 C C . LYS A 1 174 ? -21.256 -11.053 -3.151 1.00 85.38 174 LYS A C 1
ATOM 1365 O O . LYS A 1 174 ? -22.156 -10.314 -2.758 1.00 85.38 174 LYS A O 1
ATOM 1370 N N . ARG A 1 175 ? -21.177 -12.341 -2.800 1.00 85.06 175 ARG A N 1
ATOM 1371 C CA . ARG A 1 175 ? -22.155 -13.036 -1.943 1.00 85.06 175 ARG A CA 1
ATOM 1372 C C . ARG A 1 175 ? -21.939 -12.767 -0.456 1.00 85.06 175 ARG A C 1
ATOM 1374 O O . ARG A 1 175 ? -22.907 -12.673 0.292 1.00 85.06 175 ARG A O 1
ATOM 1381 N N . VAL A 1 176 ? -20.686 -12.661 -0.018 1.00 80.81 176 VAL A N 1
ATOM 1382 C CA . VAL A 1 176 ? -20.339 -12.591 1.404 1.00 80.81 176 VAL A CA 1
ATOM 1383 C C . VAL A 1 176 ? -20.067 -11.157 1.837 1.00 80.81 176 VAL A C 1
ATOM 1385 O O . VAL A 1 176 ? -19.173 -10.469 1.338 1.00 80.81 176 VAL A O 1
ATOM 1388 N N . ARG A 1 177 ? -20.833 -10.699 2.830 1.00 77.88 177 ARG A N 1
ATOM 1389 C CA . ARG A 1 177 ? -20.568 -9.437 3.523 1.00 77.88 177 ARG A CA 1
ATOM 1390 C C . ARG A 1 177 ? -19.820 -9.707 4.820 1.00 77.88 177 ARG A C 1
ATOM 1392 O O . ARG A 1 177 ? -20.278 -10.470 5.660 1.00 77.88 177 ARG A O 1
ATOM 1399 N N . VAL A 1 178 ? -18.685 -9.034 4.979 1.00 76.56 178 VAL A N 1
ATOM 1400 C CA . VAL A 1 178 ? -17.959 -8.988 6.248 1.00 76.56 178 VAL A CA 1
ATOM 1401 C C . VAL A 1 178 ? -18.673 -7.974 7.131 1.00 76.56 178 VAL A C 1
ATOM 1403 O O . VAL A 1 178 ? -18.770 -6.803 6.763 1.00 76.56 178 VAL A O 1
ATOM 1406 N N . ALA A 1 179 ? -19.209 -8.442 8.252 1.00 73.38 179 ALA A N 1
ATOM 1407 C CA . ALA A 1 179 ? -19.823 -7.607 9.271 1.00 73.38 179 ALA A CA 1
ATOM 1408 C C . ALA A 1 179 ? -18.974 -7.664 10.550 1.00 73.38 179 ALA A C 1
ATOM 1410 O O . ALA A 1 179 ? -18.408 -8.716 10.859 1.00 73.38 179 ALA A O 1
ATOM 1411 N N . PRO A 1 180 ? -18.867 -6.558 11.299 1.00 67.75 180 PRO A N 1
ATOM 1412 C CA . PRO A 1 180 ? -18.190 -6.574 12.584 1.00 67.75 180 PRO A CA 1
ATOM 1413 C C . PRO A 1 180 ? -18.907 -7.501 13.574 1.00 67.75 180 PRO A C 1
ATOM 1415 O O . PRO A 1 180 ? -20.133 -7.520 13.641 1.00 67.75 180 PRO A O 1
ATOM 1418 N N . ALA A 1 181 ? -18.132 -8.223 14.388 1.00 67.69 181 ALA A N 1
ATOM 1419 C CA . ALA A 1 181 ? -18.650 -9.185 15.366 1.00 67.69 181 ALA A CA 1
ATOM 1420 C C . ALA A 1 181 ? -19.446 -8.546 16.524 1.00 67.69 181 ALA A C 1
ATOM 1422 O O . ALA A 1 181 ? -20.082 -9.253 17.300 1.00 67.69 181 ALA A O 1
ATOM 1423 N N . SER A 1 182 ? -19.405 -7.218 16.675 1.00 68.88 182 SER A N 1
ATOM 1424 C CA . SER A 1 182 ? -20.021 -6.509 17.798 1.00 68.88 182 SER A CA 1
ATOM 1425 C C . SER A 1 182 ? -20.651 -5.177 17.393 1.00 68.88 182 SER A C 1
ATOM 1427 O O . SER A 1 182 ? -20.317 -4.572 16.367 1.00 68.88 182 SER A O 1
ATOM 1429 N N . HIS A 1 183 ? -21.567 -4.697 18.238 1.00 68.06 183 HIS A N 1
ATOM 1430 C CA . HIS A 1 183 ? -22.226 -3.406 18.087 1.00 68.06 183 HIS A CA 1
ATOM 1431 C C . HIS A 1 183 ? -21.203 -2.276 18.297 1.00 68.06 183 HIS A C 1
ATOM 1433 O O . HIS A 1 183 ? -20.881 -1.904 19.425 1.00 68.06 183 HIS A O 1
ATOM 1439 N N . HIS A 1 184 ? -20.655 -1.745 17.204 1.00 63.75 184 HIS A N 1
ATOM 1440 C CA . HIS A 1 184 ? -19.631 -0.707 17.273 1.00 63.75 184 HIS A CA 1
ATOM 1441 C C . HIS A 1 184 ? -20.222 0.594 17.816 1.00 63.75 184 HIS A C 1
ATOM 1443 O O . HIS A 1 184 ? -21.232 1.112 17.328 1.00 63.75 184 HIS A O 1
ATOM 1449 N N . LEU A 1 185 ? -19.573 1.144 18.839 1.00 65.00 185 LEU A N 1
ATOM 1450 C CA . LEU A 1 185 ? -19.885 2.478 19.328 1.00 65.00 185 LEU A CA 1
ATOM 1451 C C . LEU A 1 185 ? -19.501 3.492 18.257 1.00 65.00 185 LEU A C 1
ATOM 1453 O O . LEU A 1 185 ? -18.374 3.496 17.763 1.00 65.00 185 LEU A O 1
ATOM 1457 N N . LYS A 1 186 ? -20.436 4.383 17.913 1.00 69.06 186 LYS A N 1
ATOM 1458 C CA . LYS A 1 186 ? -20.120 5.520 17.048 1.00 69.06 186 LYS A CA 1
ATOM 1459 C C . LYS A 1 186 ? -19.085 6.394 17.769 1.00 69.06 186 LYS A C 1
ATOM 1461 O O . LYS A 1 186 ? -19.389 6.864 18.872 1.00 69.06 186 LYS A O 1
ATOM 1466 N N . PRO A 1 187 ? -17.894 6.617 17.184 1.00 67.88 187 PRO A N 1
ATOM 1467 C CA . PRO A 1 187 ? -16.864 7.409 17.835 1.00 67.88 187 PRO A CA 1
ATOM 1468 C C . PRO A 1 187 ? -17.357 8.848 18.070 1.00 67.88 187 PRO A C 1
ATOM 1470 O O . PRO A 1 187 ? -18.184 9.360 17.304 1.00 67.88 187 PRO A O 1
ATOM 1473 N N . PRO A 1 188 ? -16.885 9.522 19.135 1.00 73.62 188 PRO A N 1
ATOM 1474 C CA . PRO A 1 188 ? -17.152 10.938 19.344 1.00 73.62 188 PRO A CA 1
ATOM 1475 C C . PRO A 1 188 ? -16.622 11.766 18.167 1.00 73.62 188 PRO A C 1
ATOM 1477 O O . PRO A 1 188 ? -15.615 11.423 17.547 1.00 73.62 188 PRO A O 1
ATOM 1480 N N . LYS A 1 189 ? -17.298 12.881 17.867 1.00 77.19 189 LYS A N 1
ATOM 1481 C CA . LYS A 1 189 ? -16.842 13.829 16.846 1.00 77.19 189 LYS A CA 1
ATOM 1482 C C . LYS A 1 189 ? -15.593 14.543 17.369 1.00 77.19 189 LYS A C 1
ATOM 1484 O O . LYS A 1 189 ? -15.702 15.413 18.225 1.00 77.19 189 LYS A O 1
ATOM 1489 N N . ILE A 1 190 ? -14.426 14.150 16.869 1.00 80.81 190 ILE A N 1
ATOM 1490 C CA . ILE A 1 190 ? -13.136 14.806 17.113 1.00 80.81 190 ILE A CA 1
ATOM 1491 C C . ILE A 1 190 ? -12.705 15.459 15.798 1.00 80.81 190 ILE A C 1
ATOM 1493 O O . ILE A 1 190 ? -12.939 14.898 14.724 1.00 80.81 190 ILE A O 1
ATOM 1497 N N . ASP A 1 191 ? -12.084 16.637 15.864 1.00 83.69 191 ASP A N 1
ATOM 1498 C CA . ASP A 1 191 ? -11.491 17.268 14.684 1.00 83.69 191 ASP A CA 1
ATOM 1499 C C . ASP A 1 191 ? -10.434 16.337 14.060 1.00 83.69 191 ASP A C 1
ATOM 1501 O O . ASP A 1 191 ? -9.476 15.919 14.719 1.00 83.69 191 ASP A O 1
ATOM 1505 N N . LYS A 1 192 ? -10.599 16.031 12.766 1.00 82.69 192 LYS A N 1
ATOM 1506 C CA . LYS A 1 192 ? -9.694 15.172 11.990 1.00 82.69 192 LYS A CA 1
ATOM 1507 C C . LYS A 1 192 ? -8.243 15.661 12.034 1.00 82.69 192 LYS A C 1
ATOM 1509 O O . LYS A 1 192 ? -7.332 14.837 12.055 1.00 82.69 192 LYS A O 1
ATOM 1514 N N . ARG A 1 193 ? -8.012 16.979 12.056 1.00 84.94 193 ARG A N 1
ATOM 1515 C CA . ARG A 1 193 ? -6.667 17.577 12.097 1.00 84.94 193 ARG A CA 1
ATOM 1516 C C . ARG A 1 193 ? -5.980 17.303 13.430 1.00 84.94 193 ARG A C 1
ATOM 1518 O O . ARG A 1 193 ? -4.814 16.912 13.447 1.00 84.94 193 ARG A O 1
ATOM 1525 N N . ILE A 1 194 ? -6.713 17.470 14.531 1.00 85.38 194 ILE A N 1
ATOM 1526 C CA . ILE A 1 194 ? -6.219 17.204 15.888 1.00 85.38 194 ILE A CA 1
ATOM 1527 C C . ILE A 1 194 ? -5.949 15.709 16.053 1.00 85.38 194 ILE A C 1
ATOM 1529 O O . ILE A 1 194 ? -4.877 15.322 16.506 1.00 85.38 194 ILE A O 1
ATOM 1533 N N . TYR A 1 195 ? -6.883 14.869 15.608 1.00 84.00 195 TYR A N 1
ATOM 1534 C CA . TYR A 1 195 ? -6.749 13.417 15.666 1.00 84.00 195 TYR A CA 1
ATOM 1535 C C . TYR A 1 195 ? -5.527 12.906 14.887 1.00 84.00 195 TYR A C 1
ATOM 1537 O O . TYR A 1 195 ? -4.739 12.133 15.426 1.00 84.00 195 TYR A O 1
ATOM 1545 N N . LYS A 1 196 ? -5.311 13.397 13.657 1.00 84.44 196 LYS A N 1
ATOM 1546 C CA . LYS A 1 196 ? -4.129 13.047 12.851 1.00 84.44 196 LYS A CA 1
ATOM 1547 C C . LYS A 1 196 ? -2.827 13.478 13.530 1.00 84.44 196 LYS A C 1
ATOM 1549 O O . LYS A 1 196 ? -1.891 12.690 13.591 1.00 84.44 196 LYS A O 1
ATOM 1554 N N . ARG A 1 197 ? -2.772 14.699 14.079 1.00 86.19 197 ARG A N 1
ATOM 1555 C CA . ARG A 1 197 ? -1.603 15.181 14.837 1.00 86.19 197 ARG A CA 1
ATOM 1556 C C . ARG A 1 197 ? -1.306 14.313 16.056 1.00 86.19 197 ARG A C 1
ATOM 1558 O O . ARG A 1 197 ? -0.155 13.954 16.258 1.00 86.19 197 ARG A O 1
ATOM 1565 N N . LEU A 1 198 ? -2.329 13.957 16.832 1.00 86.94 198 LEU A N 1
ATOM 1566 C CA . LEU A 1 198 ? -2.173 13.111 18.016 1.00 86.94 198 LEU A CA 1
ATOM 1567 C C . LEU A 1 198 ? -1.668 11.708 17.660 1.00 86.94 198 LEU A C 1
ATOM 1569 O O . LEU A 1 198 ? -0.783 11.201 18.338 1.00 86.94 198 LEU A O 1
ATOM 1573 N N . ILE A 1 199 ? -2.198 11.095 16.596 1.00 85.75 199 ILE A N 1
ATOM 1574 C CA . ILE A 1 199 ? -1.721 9.787 16.124 1.00 85.75 199 ILE A CA 1
ATOM 1575 C C . ILE A 1 199 ? -0.271 9.872 15.658 1.00 85.75 199 ILE A C 1
ATOM 1577 O O . ILE A 1 199 ? 0.525 9.022 16.033 1.00 85.75 199 ILE A O 1
ATOM 1581 N N . ASN A 1 200 ? 0.084 10.890 14.874 1.00 87.06 200 ASN A N 1
ATOM 1582 C CA . ASN A 1 200 ? 1.458 11.054 14.400 1.00 87.06 200 ASN A CA 1
ATOM 1583 C C . ASN A 1 200 ? 2.431 11.254 15.564 1.00 87.06 200 ASN A C 1
ATOM 1585 O O . ASN A 1 200 ? 3.467 10.599 15.603 1.00 87.06 200 ASN A O 1
ATOM 1589 N N . ALA A 1 201 ? 2.061 12.082 16.544 1.00 87.50 201 ALA A N 1
ATOM 1590 C CA . ALA A 1 201 ? 2.853 12.262 17.753 1.00 87.50 201 ALA A CA 1
ATOM 1591 C C . ALA A 1 201 ? 2.997 10.953 18.543 1.00 87.50 201 ALA A C 1
ATOM 1593 O O . ALA A 1 201 ? 4.080 10.655 19.030 1.00 87.50 201 ALA A O 1
ATOM 1594 N N . ALA A 1 202 ? 1.937 10.142 18.627 1.00 86.44 202 ALA A N 1
ATOM 1595 C CA . ALA A 1 202 ? 1.992 8.841 19.289 1.00 86.44 202 ALA A CA 1
ATOM 1596 C C . ALA A 1 202 ? 2.895 7.834 18.557 1.00 86.44 202 ALA A C 1
ATOM 1598 O O . ALA A 1 202 ? 3.665 7.121 19.196 1.00 86.44 202 ALA A O 1
ATOM 1599 N N . LEU A 1 203 ? 2.835 7.797 17.222 1.00 86.06 203 LEU A N 1
ATOM 1600 C CA . LEU A 1 203 ? 3.676 6.927 16.395 1.00 86.06 203 LEU A CA 1
ATOM 1601 C C . LEU A 1 203 ? 5.158 7.313 16.476 1.00 86.06 203 LEU A C 1
ATOM 1603 O O . LEU A 1 203 ? 6.010 6.434 16.562 1.00 86.06 203 LEU A O 1
ATOM 1607 N N . ASN A 1 204 ? 5.451 8.613 16.489 1.00 87.88 204 ASN A N 1
ATOM 1608 C CA . ASN A 1 204 ? 6.815 9.137 16.559 1.00 87.88 204 ASN A CA 1
ATOM 1609 C C . ASN A 1 204 ? 7.335 9.302 17.997 1.00 87.88 204 ASN A C 1
ATOM 1611 O O . ASN A 1 204 ? 8.475 9.719 18.182 1.00 87.88 204 ASN A O 1
ATOM 1615 N N . GLN A 1 205 ? 6.510 9.007 19.008 1.00 86.44 205 GLN A N 1
ATOM 1616 C CA . GLN A 1 205 ? 6.809 9.240 20.428 1.00 86.44 205 GLN A CA 1
ATOM 1617 C C . GLN A 1 205 ? 7.221 10.696 20.727 1.00 86.44 205 GLN A C 1
ATOM 1619 O O . GLN A 1 205 ? 8.088 10.969 21.557 1.00 86.44 205 GLN A O 1
ATOM 1624 N N . GLU A 1 206 ? 6.577 11.649 20.054 1.00 87.25 206 GLU A N 1
ATOM 1625 C CA . GLU A 1 206 ? 6.833 13.078 20.214 1.00 87.25 206 GLU A CA 1
ATOM 1626 C C . GLU A 1 206 ? 6.060 13.661 21.408 1.00 87.25 206 GLU A C 1
ATOM 1628 O O . GLU A 1 206 ? 4.899 13.324 21.672 1.00 87.25 206 GLU A O 1
ATOM 1633 N N . ALA A 1 207 ? 6.700 14.591 22.121 1.00 88.06 207 ALA A N 1
ATOM 1634 C CA . ALA A 1 207 ? 6.051 15.360 23.174 1.00 88.06 207 ALA A CA 1
ATOM 1635 C C . ALA A 1 207 ? 5.149 16.451 22.576 1.00 88.06 207 ALA A C 1
ATOM 1637 O O . ALA A 1 207 ? 5.541 17.192 21.674 1.00 88.06 207 ALA A O 1
ATOM 1638 N N . ILE A 1 208 ? 3.944 16.590 23.122 1.00 88.50 208 ILE A N 1
ATOM 1639 C CA . ILE A 1 208 ? 2.946 17.574 22.708 1.00 88.50 208 ILE A CA 1
ATOM 1640 C C . ILE A 1 208 ? 2.558 18.475 23.878 1.00 88.50 208 ILE A C 1
ATOM 1642 O O . ILE A 1 208 ? 2.482 18.046 25.029 1.00 88.50 208 ILE A O 1
ATOM 1646 N N . LYS A 1 209 ? 2.276 19.742 23.569 1.00 90.00 209 LYS A N 1
ATOM 1647 C CA . LYS A 1 209 ? 1.680 20.685 24.518 1.00 90.00 209 LYS A CA 1
ATOM 1648 C C . LYS A 1 209 ? 0.167 20.630 24.385 1.00 90.00 209 LYS A C 1
ATOM 1650 O O . LYS A 1 209 ? -0.363 20.835 23.292 1.00 90.00 209 LYS A O 1
ATOM 1655 N N . VAL A 1 210 ? -0.516 20.360 25.488 1.00 88.56 210 VAL A N 1
ATOM 1656 C CA . VAL A 1 210 ? -1.974 20.252 25.540 1.00 88.56 210 VAL A CA 1
ATOM 1657 C C . VAL A 1 210 ? -2.539 21.209 26.581 1.00 88.56 210 VAL A C 1
ATOM 1659 O O . VAL A 1 210 ? -1.988 21.363 27.669 1.00 88.56 210 VAL A O 1
ATOM 1662 N N . SER A 1 211 ? -3.658 21.841 26.238 1.00 87.62 211 SER A N 1
ATOM 1663 C CA . SER A 1 211 ? -4.485 22.591 27.182 1.00 87.62 211 SER A CA 1
ATOM 1664 C C . SER A 1 211 ? -5.551 21.643 27.722 1.00 87.62 211 SER A C 1
ATOM 1666 O O . SER A 1 211 ? -6.482 21.280 27.003 1.00 87.62 211 SER A O 1
ATOM 1668 N N . TYR A 1 212 ? -5.380 21.189 28.960 1.00 87.19 212 TYR A N 1
ATOM 1669 C CA . TYR A 1 212 ? -6.264 20.227 29.608 1.00 87.19 212 TYR A CA 1
ATOM 1670 C C . TYR A 1 212 ? -7.253 20.932 30.539 1.00 87.19 212 TYR A C 1
ATOM 1672 O O . TYR A 1 212 ? -6.867 21.790 31.330 1.00 87.19 212 TYR A O 1
ATOM 1680 N N . HIS A 1 213 ? -8.524 20.540 30.468 1.00 84.50 213 HIS A N 1
ATOM 1681 C CA . HIS A 1 213 ? -9.567 20.972 31.397 1.00 84.50 213 HIS A CA 1
ATOM 1682 C C . HIS A 1 213 ? -9.979 19.774 32.258 1.00 84.50 213 HIS A C 1
ATOM 1684 O O . HIS A 1 213 ? -10.377 18.745 31.709 1.00 84.50 213 HIS A O 1
ATOM 1690 N N . SER A 1 214 ? -9.880 19.899 33.585 1.00 80.69 214 SER A N 1
ATOM 1691 C CA . SER A 1 214 ? -10.243 18.823 34.523 1.00 80.69 214 SER A CA 1
ATOM 1692 C C . SER A 1 214 ? -11.748 18.551 34.500 1.00 80.69 214 SER A C 1
ATOM 1694 O O . SER A 1 214 ? -12.185 17.422 34.259 1.00 80.69 214 SER A O 1
ATOM 1696 N N . HIS A 1 215 ? -12.546 19.608 34.655 1.00 81.94 215 HIS A N 1
ATOM 1697 C CA . HIS A 1 215 ? -13.984 19.589 34.453 1.00 81.94 215 HIS A CA 1
ATOM 1698 C C . HIS A 1 215 ? -14.418 20.633 33.417 1.00 81.94 215 HIS A C 1
ATOM 1700 O O . HIS A 1 215 ? -13.713 21.595 33.105 1.00 81.94 215 HIS A O 1
ATOM 1706 N N . GLN A 1 216 ? -15.610 20.435 32.852 1.00 75.31 216 GLN A N 1
ATOM 1707 C CA . GLN A 1 216 ? -16.232 21.415 31.969 1.00 75.31 216 GLN A CA 1
ATOM 1708 C C . GLN A 1 216 ? -16.485 22.704 32.770 1.00 75.31 216 GLN A C 1
ATOM 1710 O O . GLN A 1 216 ? -17.264 22.675 33.720 1.00 75.31 216 GLN A O 1
ATOM 1715 N N . GLY A 1 217 ? -15.807 23.797 32.400 1.00 74.88 217 GLY A N 1
ATOM 1716 C CA . GLY A 1 217 ? -15.877 25.097 33.085 1.00 74.88 217 GLY A CA 1
ATOM 1717 C C . GLY A 1 217 ? -14.606 25.508 33.839 1.00 74.88 217 GLY A C 1
ATOM 1718 O O . GLY A 1 217 ? -14.467 26.683 34.163 1.00 74.88 217 GLY A O 1
ATOM 1719 N N . ASP A 1 218 ? -13.661 24.589 34.061 1.00 82.88 218 ASP A N 1
ATOM 1720 C CA . ASP A 1 218 ? -12.405 24.898 34.754 1.00 82.88 218 ASP A CA 1
ATOM 1721 C C . ASP A 1 218 ? -11.408 25.643 33.849 1.00 82.88 218 ASP A C 1
ATOM 1723 O O . ASP A 1 218 ? -11.412 25.436 32.626 1.00 82.88 218 ASP A O 1
ATOM 1727 N N . PRO A 1 219 ? -10.501 26.465 34.418 1.00 84.38 219 PRO A N 1
ATOM 1728 C CA . PRO A 1 219 ? -9.415 27.071 33.657 1.00 84.38 219 PRO A CA 1
ATOM 1729 C C . PRO A 1 219 ? -8.520 25.996 33.026 1.00 84.38 219 PRO A C 1
ATOM 1731 O O . PRO A 1 219 ? -8.249 24.951 33.620 1.00 84.38 219 PRO A O 1
ATOM 1734 N N . ALA A 1 220 ? -8.056 26.256 31.804 1.00 86.25 220 ALA A N 1
ATOM 1735 C CA . ALA A 1 220 ? -7.191 25.327 31.088 1.00 86.25 220 ALA A CA 1
ATOM 1736 C C . ALA A 1 220 ? -5.806 25.261 31.747 1.00 86.25 220 ALA A C 1
ATOM 1738 O O . ALA A 1 220 ? -5.127 26.281 31.866 1.00 86.25 220 ALA A O 1
ATOM 1739 N N . GLN A 1 221 ? -5.350 24.063 32.102 1.00 87.75 221 GLN A N 1
ATOM 1740 C CA . GLN A 1 221 ? -3.977 23.830 32.534 1.00 87.75 221 GLN A CA 1
ATOM 1741 C C . GLN A 1 221 ? -3.118 23.424 31.334 1.00 87.75 221 GLN A C 1
ATOM 1743 O O . GLN A 1 221 ? -3.474 22.509 30.589 1.00 87.75 221 GLN A O 1
ATOM 1748 N N . GLN A 1 222 ? -1.974 24.084 31.141 1.00 90.06 222 GLN A N 1
ATOM 1749 C CA . GLN A 1 222 ? -1.016 23.675 30.115 1.00 90.06 222 GLN A CA 1
ATOM 1750 C C . GLN A 1 222 ? -0.136 22.536 30.626 1.00 90.06 222 GLN A C 1
ATOM 1752 O O . GLN A 1 222 ? 0.499 22.654 31.672 1.00 90.06 222 GLN A O 1
ATOM 1757 N N . LEU A 1 223 ? -0.091 21.441 29.872 1.00 88.44 223 LEU A N 1
ATOM 1758 C CA . LEU A 1 223 ? 0.700 20.256 30.181 1.00 88.44 223 LEU A CA 1
ATOM 1759 C C . LEU A 1 223 ? 1.542 19.866 28.964 1.00 88.44 223 LEU A C 1
ATOM 1761 O O . LEU A 1 223 ? 1.063 19.912 27.829 1.00 88.44 223 LEU A O 1
ATOM 1765 N N . THR A 1 224 ? 2.782 19.447 29.206 1.00 89.88 224 THR A N 1
ATOM 1766 C CA . THR A 1 224 ? 3.622 18.791 28.197 1.00 89.88 224 THR A CA 1
ATOM 1767 C C . THR A 1 224 ? 3.558 17.293 28.442 1.00 89.88 224 THR A C 1
ATOM 1769 O O . THR A 1 224 ? 3.878 16.827 29.534 1.00 89.88 224 THR A O 1
ATOM 1772 N N . VAL A 1 225 ? 3.109 16.540 27.446 1.00 87.81 225 VAL A N 1
ATOM 1773 C CA . VAL 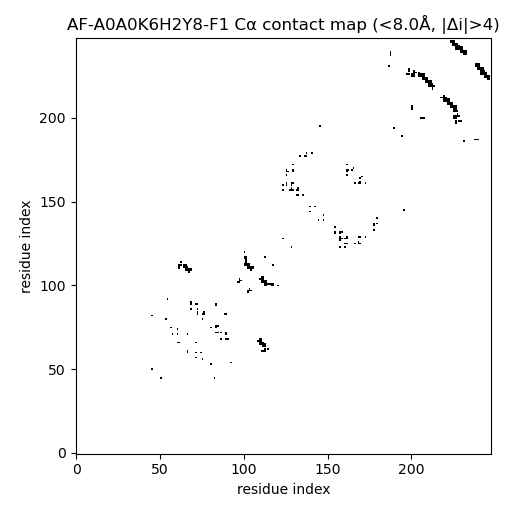A 1 225 ? 2.860 15.103 27.569 1.00 87.81 225 VAL A CA 1
ATOM 1774 C C . VAL A 1 225 ? 3.373 14.364 26.346 1.00 87.81 225 VAL A C 1
ATOM 1776 O O . VAL A 1 225 ? 3.285 14.882 25.236 1.00 87.81 225 VAL A O 1
ATOM 1779 N N . THR A 1 226 ? 3.863 13.140 26.524 1.00 87.75 226 THR A N 1
ATOM 1780 C CA . THR A 1 226 ? 4.131 12.252 25.386 1.00 87.75 226 THR A CA 1
ATOM 1781 C C . THR A 1 226 ? 2.869 11.474 25.069 1.00 87.75 226 THR A C 1
ATOM 1783 O O . THR A 1 226 ? 2.316 10.783 25.932 1.00 87.75 226 THR A O 1
ATOM 1786 N N . ALA A 1 227 ? 2.397 11.598 23.831 1.00 83.69 227 ALA A N 1
ATOM 1787 C CA . ALA A 1 227 ? 1.273 10.805 23.363 1.00 83.69 227 ALA A CA 1
ATOM 1788 C C . ALA A 1 227 ? 1.717 9.340 23.224 1.00 83.69 227 ALA A C 1
ATOM 1790 O O . ALA A 1 227 ? 2.715 9.057 22.574 1.00 83.69 227 ALA A O 1
ATOM 1791 N N . LEU A 1 228 ? 0.980 8.410 23.837 1.00 83.62 228 LEU A N 1
ATOM 1792 C CA . LEU A 1 228 ? 1.232 6.967 23.705 1.00 83.62 228 LEU A CA 1
ATOM 1793 C C . LEU A 1 228 ? 0.187 6.313 22.807 1.00 83.62 228 LEU A C 1
ATOM 1795 O O . LEU A 1 228 ? 0.509 5.609 21.856 1.00 83.62 228 LEU A O 1
ATOM 1799 N N . SER A 1 229 ? -1.089 6.537 23.117 1.00 74.50 229 SER A N 1
ATOM 1800 C CA . SER A 1 229 ? -2.203 6.018 22.328 1.00 74.50 229 SER A CA 1
ATOM 1801 C C . SER A 1 229 ? -3.499 6.779 22.611 1.00 74.50 229 SER A C 1
ATOM 1803 O O . SER A 1 229 ? -3.652 7.459 23.632 1.00 74.50 229 SER A O 1
ATOM 1805 N N . ILE A 1 230 ? -4.449 6.644 21.686 1.00 77.81 230 ILE A N 1
ATOM 1806 C CA . ILE A 1 230 ? -5.829 7.103 21.841 1.00 77.81 230 ILE A CA 1
ATOM 1807 C C . ILE A 1 230 ? -6.709 5.862 21.908 1.00 77.81 230 ILE A C 1
ATOM 1809 O O . ILE A 1 230 ? -6.642 5.014 21.020 1.00 77.81 230 ILE A O 1
ATOM 1813 N N . PHE A 1 231 ? -7.570 5.776 22.916 1.00 75.81 231 PHE A N 1
ATOM 1814 C CA . PHE A 1 231 ? -8.562 4.712 23.001 1.00 75.81 231 PHE A CA 1
ATOM 1815 C C . PHE A 1 231 ? -9.935 5.273 23.360 1.00 75.81 231 PHE A C 1
ATOM 1817 O O . PHE A 1 231 ? -10.082 6.306 24.021 1.00 75.81 231 PHE A O 1
ATOM 1824 N N . TYR A 1 232 ? -10.970 4.569 22.914 1.00 72.06 232 TYR A N 1
ATOM 1825 C CA . TYR A 1 232 ? -12.347 4.889 23.253 1.00 72.06 232 TYR A CA 1
ATOM 1826 C C . TYR A 1 232 ? -12.771 4.022 24.430 1.00 72.06 232 TYR A C 1
ATOM 1828 O O . TYR A 1 232 ? -12.845 2.800 24.319 1.00 72.06 232 TYR A O 1
ATOM 1836 N N . ARG A 1 233 ? -13.050 4.651 25.574 1.00 65.25 233 ARG A N 1
ATOM 1837 C CA . ARG A 1 233 ? -13.592 3.936 26.728 1.00 65.25 233 ARG A CA 1
ATOM 1838 C C . ARG A 1 233 ? -15.108 3.849 26.614 1.00 65.25 233 ARG A C 1
ATOM 1840 O O . ARG A 1 233 ? -15.787 4.856 26.414 1.00 65.25 233 ARG A O 1
ATOM 1847 N N . ILE A 1 234 ? -15.636 2.643 26.798 1.00 56.19 234 ILE A N 1
ATOM 1848 C CA . ILE A 1 234 ? -17.073 2.382 26.870 1.00 56.19 234 ILE A CA 1
ATOM 1849 C C . ILE A 1 234 ? -17.591 2.978 28.183 1.00 56.19 234 ILE A C 1
ATOM 1851 O O . ILE A 1 234 ? -17.398 2.423 29.260 1.00 56.19 234 ILE A O 1
ATOM 1855 N N . SER A 1 235 ? -18.203 4.153 28.099 1.00 51.12 235 SER A N 1
ATOM 1856 C CA . SER A 1 235 ? -18.884 4.819 29.208 1.00 51.12 235 SER A CA 1
ATOM 1857 C C . SER A 1 235 ? -20.207 5.378 28.686 1.00 51.12 235 SER A C 1
ATOM 1859 O O . SER A 1 235 ? -20.293 5.770 27.521 1.00 51.12 235 SER A O 1
ATOM 1861 N N . ARG A 1 236 ? -21.241 5.448 29.540 1.00 45.41 236 ARG A N 1
ATOM 1862 C CA . ARG A 1 236 ? -22.541 6.065 29.196 1.00 45.41 236 ARG A CA 1
ATOM 1863 C C . ARG A 1 236 ? -22.396 7.511 28.689 1.00 45.41 236 ARG A C 1
ATOM 1865 O O . ARG A 1 236 ? -23.269 8.000 27.982 1.00 45.41 236 ARG A O 1
ATOM 1872 N N . ILE A 1 237 ? -21.279 8.169 29.004 1.00 47.53 237 ILE A N 1
ATOM 1873 C CA . ILE A 1 237 ? -20.891 9.492 28.510 1.00 47.53 237 ILE A CA 1
ATOM 1874 C C . ILE A 1 237 ? -19.778 9.319 27.466 1.00 47.53 237 ILE A C 1
ATOM 1876 O O . ILE A 1 237 ? -18.746 8.701 27.740 1.00 47.53 237 ILE A O 1
ATOM 1880 N N . ARG A 1 238 ? -19.974 9.883 26.267 1.00 47.75 238 ARG A N 1
ATOM 1881 C CA . ARG A 1 238 ? -18.998 9.857 25.165 1.00 47.75 238 ARG A CA 1
ATOM 1882 C C . ARG A 1 238 ? -17.749 10.653 25.554 1.00 47.75 238 ARG A C 1
ATOM 1884 O O . ARG A 1 238 ? -17.763 11.878 25.482 1.00 47.75 238 ARG A O 1
ATOM 1891 N N . ARG A 1 239 ? -16.672 9.977 25.955 1.00 45.59 239 ARG A N 1
ATOM 1892 C CA . ARG A 1 239 ? -15.374 10.605 26.242 1.00 45.59 239 ARG A CA 1
ATOM 1893 C C . ARG A 1 239 ? -14.272 9.871 25.489 1.00 45.59 239 ARG A C 1
ATOM 1895 O O . ARG A 1 239 ? -14.210 8.645 25.514 1.00 45.59 239 ARG A O 1
ATOM 1902 N N . ALA A 1 240 ? -13.425 10.630 24.803 1.00 48.44 240 ALA A N 1
ATOM 1903 C CA . ALA A 1 240 ? -12.139 10.136 24.338 1.00 48.44 240 ALA A CA 1
ATOM 1904 C C . ALA A 1 240 ? -11.123 10.414 25.445 1.00 48.44 240 ALA A C 1
ATOM 1906 O O . ALA A 1 240 ? -11.056 11.534 25.950 1.00 48.44 240 ALA A O 1
ATOM 1907 N N . SER A 1 241 ? -10.375 9.392 25.842 1.00 52.31 241 SER A N 1
ATOM 1908 C CA . SER A 1 241 ? -9.302 9.524 26.821 1.00 52.31 241 SER A CA 1
ATOM 1909 C C . SER A 1 241 ? -7.980 9.357 26.083 1.00 52.31 241 SER A C 1
ATOM 1911 O O . SER A 1 241 ? -7.811 8.415 25.311 1.00 52.31 241 SER A O 1
ATOM 1913 N N . ILE A 1 242 ? -7.060 10.297 26.287 1.00 56.62 242 ILE A N 1
ATOM 1914 C CA . ILE A 1 242 ? -5.701 10.219 25.753 1.00 56.62 242 ILE A CA 1
ATOM 1915 C C . ILE A 1 242 ? -4.834 9.657 26.875 1.00 56.62 242 ILE A C 1
ATOM 1917 O O . ILE A 1 242 ? -4.819 10.221 27.970 1.00 56.62 242 ILE A O 1
ATOM 1921 N N . PHE A 1 243 ? -4.146 8.540 26.630 1.00 43.09 243 PHE A N 1
ATOM 1922 C CA . PHE A 1 243 ? -3.142 8.057 27.572 1.00 43.09 243 PHE A CA 1
ATOM 1923 C C . PHE A 1 243 ? -1.849 8.828 27.329 1.00 43.09 243 PHE A C 1
ATOM 1925 O O . PHE A 1 243 ? -1.339 8.875 26.207 1.00 43.09 243 PHE A O 1
ATOM 1932 N N . CYS A 1 244 ? -1.341 9.454 28.378 1.00 40.88 244 CYS A N 1
ATOM 1933 C CA . CYS A 1 244 ? -0.139 10.267 28.342 1.00 40.88 244 CYS A CA 1
ATOM 1934 C C . CYS A 1 244 ? 0.780 9.810 29.465 1.00 40.88 244 CYS A C 1
ATOM 1936 O O . CYS A 1 244 ? 0.344 9.742 30.614 1.00 40.88 244 CYS A O 1
ATOM 1938 N N . SER A 1 245 ? 2.044 9.526 29.154 1.00 37.34 245 SER A N 1
ATOM 1939 C CA . SER A 1 245 ? 3.065 9.500 30.197 1.00 37.34 245 SER A CA 1
ATOM 1940 C C . SER A 1 245 ? 3.485 10.938 30.457 1.00 37.34 245 SER A C 1
ATOM 1942 O O . SER A 1 245 ? 3.925 11.643 29.544 1.00 37.34 245 SER A O 1
ATOM 1944 N N . MET A 1 246 ? 3.330 11.381 31.700 1.00 35.44 246 MET A N 1
ATOM 1945 C CA . MET A 1 246 ? 3.927 12.629 32.153 1.00 35.44 246 MET A CA 1
ATOM 1946 C C . MET A 1 246 ? 5.443 12.429 32.149 1.00 35.44 246 MET A C 1
ATOM 1948 O O . MET A 1 246 ? 5.946 11.569 32.874 1.00 35.44 246 MET A O 1
ATOM 1952 N N . LEU A 1 247 ? 6.159 13.187 31.317 1.00 37.28 247 LEU A N 1
ATOM 1953 C CA . LEU A 1 247 ? 7.588 13.378 31.535 1.00 37.28 247 LEU A CA 1
ATOM 1954 C C . LEU A 1 247 ? 7.723 14.132 32.857 1.00 37.28 247 LEU A C 1
ATOM 1956 O O . LEU A 1 247 ? 7.218 15.249 32.987 1.00 37.28 247 LEU A O 1
ATOM 1960 N N . ARG A 1 248 ? 8.311 13.459 33.844 1.00 34.34 248 ARG A N 1
ATOM 1961 C CA . ARG A 1 248 ? 8.811 14.086 35.064 1.00 34.34 248 ARG A CA 1
ATOM 1962 C C . ARG A 1 248 ? 10.126 14.785 34.767 1.00 34.34 248 ARG A C 1
ATOM 1964 O O . ARG A 1 248 ? 10.908 14.209 33.979 1.00 34.34 248 ARG A O 1
#

Radius of gyration: 34.53 Å; Cα contacts (8 Å, |Δi|>4): 203; chains: 1; bounding box: 98×54×69 Å